Protein AF-A0A935PBQ0-F1 (afdb_monomer_lite)

Sequence (241 aa):
MIGEMGGFSGAHYLGNLVGLFRTPRELFRRMDRTSSWGPVVVYAIVWQVLSIVLTVLLSFVQPRLLPLGLTGKFVWLFVGPLVGLAGLLIISAVLFFLWHVMGSPHRYGVALRAVALLTPLEVLRAVLGVVPFLHVVVLVLTAYLLVVISVEIHGIKPRVAWTVWSTLLGLFLLIGVLASLAARARSTPWEKLGQPGGTIEGTPRLEGQGMMPPDLQKQMEAELKKHQENLKEMQKGRAGQ

Foldseek 3Di:
DAADLPDPDPVNLVVLVCCLPPPLLVNLLSHDQDDDCVSLLVLLLVLQLLLLVLLLVVCVVPVVSPVDPPVVSVVCSVVRSVVSSVVLLVVLVVLQVVLVVLPFPGDSSSSSSLSSSLSNLSNVLSVLVSPPPSNLVSLVSVLVSQLSNSCSVRVGDSVSSCVVSVVVSVVVVVVVVVVVVVVVVVPDCVVLVPDPPNDDPPDPDDPPVPDDDPVVVVVVVVVVVVVVVVVVVVVVVVVVD

Radius of gyration: 28.64 Å; chains: 1; bounding box: 69×50×79 Å

pLDDT: mean 85.37, std 16.18, range [36.41, 98.44]

Secondary structure (DSSP, 8-state):
--S-TT---HHHHHHHHHHHHH-HHHHHHT--SS--HHHHHHHHHHHHHHHHHHHHHHHHH-GGGS---HHHHHHHHHHHHHHHHHHHHHHHHHHHHHHHHTT----HHHHHHHHHHHTHHHHHHHHHTTSTTTHHHHHHHHHHHHHHHHHHTT---HHHHHHHHHHHHHHHHHHHHHHHHHHHHHTSTHHHHSSTT---TTS---TTTTPPPHHHHHHHHHHHHHHHHHHHHHHHHHS--

Structure (mmCIF, N/CA/C/O backbone):
data_AF-A0A935PBQ0-F1
#
_entry.id   AF-A0A935PBQ0-F1
#
loop_
_atom_site.group_PDB
_atom_site.id
_atom_site.type_symbol
_atom_site.label_atom_id
_atom_site.label_alt_id
_atom_site.label_comp_id
_atom_site.label_asym_id
_atom_site.label_entity_id
_atom_site.label_seq_id
_atom_site.pdbx_PDB_ins_code
_atom_site.Cartn_x
_atom_site.Cartn_y
_atom_site.Cartn_z
_atom_site.occupancy
_atom_site.B_iso_or_equiv
_atom_site.auth_seq_id
_atom_site.auth_comp_id
_atom_site.auth_asym_id
_atom_site.auth_atom_id
_atom_site.pdbx_PDB_model_num
ATOM 1 N N . MET A 1 1 ? -2.167 -15.440 21.740 1.00 42.94 1 MET A N 1
ATOM 2 C CA . MET A 1 1 ? -1.306 -14.244 21.856 1.00 42.94 1 MET A CA 1
ATOM 3 C C . MET A 1 1 ? -1.098 -13.621 20.473 1.00 42.94 1 MET A C 1
ATOM 5 O O . MET A 1 1 ? -0.031 -13.764 19.900 1.00 42.94 1 MET A O 1
ATOM 9 N N . ILE A 1 2 ? -2.128 -13.010 19.883 1.00 45.88 2 ILE A N 1
ATOM 10 C CA . ILE A 1 2 ? -2.057 -12.403 18.539 1.00 45.88 2 ILE A CA 1
ATOM 11 C C . ILE A 1 2 ? -2.695 -11.017 18.683 1.00 45.88 2 ILE A C 1
ATOM 13 O O . ILE A 1 2 ? -3.885 -10.944 18.991 1.00 45.88 2 ILE A O 1
ATOM 17 N N . GLY A 1 3 ? -1.893 -9.950 18.599 1.00 47.84 3 GLY A N 1
ATOM 18 C CA . GLY A 1 3 ? -2.346 -8.562 18.796 1.00 47.84 3 GLY A CA 1
ATOM 19 C C . GLY A 1 3 ? -1.261 -7.565 19.232 1.00 47.84 3 GLY A C 1
ATOM 20 O O . GLY A 1 3 ? -1.424 -6.363 19.027 1.00 47.84 3 GLY A O 1
ATOM 21 N N . GLU A 1 4 ? -0.128 -8.040 19.762 1.00 56.03 4 GLU A N 1
ATOM 22 C CA . GLU A 1 4 ? 0.969 -7.177 20.214 1.00 56.03 4 GLU A CA 1
ATOM 23 C C . GLU A 1 4 ? 2.111 -7.136 19.202 1.00 56.03 4 GLU A C 1
ATOM 25 O O . GLU A 1 4 ? 2.925 -8.049 19.129 1.00 56.03 4 GLU A O 1
ATOM 30 N N . MET A 1 5 ? 2.271 -6.029 18.473 1.00 57.72 5 MET A N 1
ATOM 31 C CA . MET A 1 5 ? 3.441 -5.854 17.595 1.00 57.72 5 MET A CA 1
ATOM 32 C C . MET A 1 5 ? 4.787 -5.828 18.349 1.00 57.72 5 MET A C 1
ATOM 34 O O . MET A 1 5 ? 5.820 -5.783 17.696 1.00 57.72 5 MET A O 1
ATOM 38 N N . GLY A 1 6 ? 4.797 -5.869 19.688 1.00 49.72 6 GLY A N 1
ATOM 39 C CA . GLY A 1 6 ? 5.997 -5.799 20.529 1.00 49.72 6 GLY A CA 1
ATOM 40 C C . GLY A 1 6 ? 6.901 -7.040 20.510 1.00 49.72 6 GLY A C 1
ATOM 41 O O . GLY A 1 6 ? 8.054 -6.944 20.923 1.00 49.72 6 GLY A O 1
ATOM 42 N N . GLY A 1 7 ? 6.426 -8.189 20.015 1.00 58.28 7 GLY A N 1
ATOM 43 C CA . GLY A 1 7 ? 7.223 -9.417 19.939 1.00 58.28 7 GLY A CA 1
ATOM 44 C C . GLY A 1 7 ? 7.985 -9.573 18.618 1.00 58.28 7 GLY A C 1
ATOM 45 O O . GLY A 1 7 ? 7.379 -9.844 17.580 1.00 58.28 7 GLY A O 1
ATOM 46 N N . PHE A 1 8 ? 9.321 -9.515 18.653 1.00 62.19 8 PHE A N 1
ATOM 47 C CA . PHE A 1 8 ? 10.213 -9.833 17.520 1.00 62.19 8 PHE A CA 1
ATOM 48 C C . PHE A 1 8 ? 10.378 -11.347 17.285 1.00 62.19 8 PHE A C 1
ATOM 50 O O . PHE A 1 8 ? 11.483 -11.845 17.098 1.00 62.19 8 PHE A O 1
ATOM 57 N N . SER A 1 9 ? 9.285 -12.112 17.315 1.00 77.81 9 SER A N 1
ATOM 58 C CA . SER A 1 9 ? 9.320 -13.555 17.047 1.00 77.81 9 SER A CA 1
ATOM 59 C C . SER A 1 9 ? 8.723 -13.862 15.679 1.00 77.81 9 SER A C 1
ATOM 61 O O . SER A 1 9 ? 7.619 -13.415 15.373 1.00 77.81 9 SER A O 1
ATOM 63 N N . GLY A 1 10 ? 9.398 -14.687 14.872 1.00 75.50 10 GLY A N 1
ATOM 64 C CA . GLY A 1 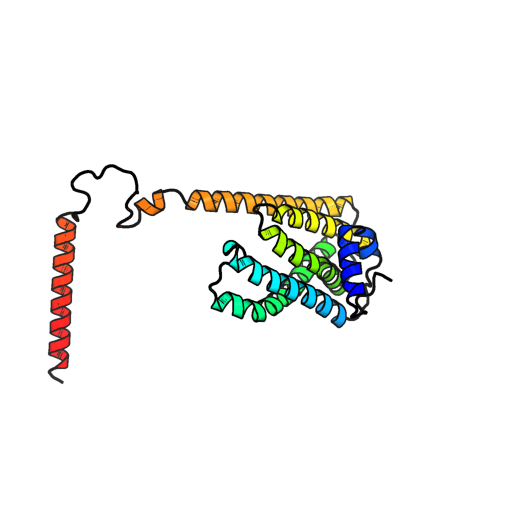10 ? 8.875 -15.135 13.575 1.00 75.50 10 GLY A CA 1
ATOM 65 C C . GLY A 1 10 ? 7.490 -15.792 13.678 1.00 75.50 10 GLY A C 1
ATOM 66 O O . GLY A 1 10 ? 6.645 -15.591 12.808 1.00 75.50 10 GLY A O 1
ATOM 67 N N . ALA A 1 11 ? 7.201 -16.477 14.791 1.00 81.06 11 ALA A N 1
ATOM 68 C CA . ALA A 1 11 ? 5.879 -17.043 15.064 1.00 81.06 11 ALA A CA 1
ATOM 69 C C . ALA A 1 11 ? 4.785 -15.965 15.178 1.00 81.06 11 ALA A C 1
ATOM 71 O O . ALA A 1 11 ? 3.658 -16.177 14.735 1.00 81.06 11 ALA A O 1
ATOM 72 N N . HIS A 1 12 ? 5.118 -14.790 15.719 1.00 82.12 12 HIS A N 1
ATOM 73 C CA . HIS A 1 12 ? 4.185 -13.670 15.823 1.00 82.12 12 HIS A CA 1
ATOM 74 C C . HIS A 1 12 ? 3.885 -13.055 14.446 1.00 82.12 12 HIS A C 1
ATOM 76 O O . HIS A 1 12 ? 2.733 -12.767 14.121 1.00 82.12 12 HIS A O 1
ATOM 82 N N . TYR A 1 13 ? 4.904 -12.932 13.592 1.00 84.94 13 TYR A N 1
ATOM 83 C CA . TYR A 1 13 ? 4.760 -12.395 12.237 1.00 84.94 13 TYR A CA 1
ATOM 84 C C . TYR A 1 13 ? 3.902 -13.317 11.366 1.00 84.94 13 TYR A C 1
ATOM 86 O O . TYR A 1 13 ? 2.965 -12.861 10.710 1.00 84.94 13 TYR A O 1
ATOM 94 N N . LEU A 1 14 ? 4.173 -14.623 11.416 1.00 86.50 14 LEU A N 1
ATOM 95 C CA . LEU A 1 14 ? 3.363 -15.627 10.727 1.00 86.50 14 LEU A CA 1
ATOM 96 C C . LEU A 1 14 ? 1.942 -15.706 11.296 1.00 86.50 14 LEU A C 1
ATOM 98 O O . LEU A 1 14 ? 0.989 -15.834 10.532 1.00 86.50 14 LEU A O 1
ATOM 102 N N . GLY A 1 15 ? 1.776 -15.579 12.615 1.00 87.38 15 GLY A N 1
ATOM 103 C CA . GLY A 1 15 ? 0.460 -15.523 13.252 1.00 87.38 15 GLY A CA 1
ATOM 104 C C . GLY A 1 15 ? -0.395 -14.366 12.730 1.00 87.38 15 GLY A C 1
ATOM 105 O O . GLY A 1 15 ? -1.559 -14.573 12.385 1.00 87.38 15 GLY A O 1
ATOM 106 N N . ASN A 1 16 ? 0.193 -13.175 12.590 1.00 87.12 16 ASN A N 1
ATOM 107 C CA . ASN A 1 16 ? -0.486 -12.015 12.008 1.00 87.12 16 ASN A CA 1
ATOM 108 C C . ASN A 1 16 ? -0.814 -12.219 10.526 1.00 87.12 16 ASN A C 1
ATOM 110 O O . ASN A 1 16 ? -1.927 -11.905 10.111 1.00 87.12 16 ASN A O 1
ATOM 114 N N . LEU A 1 17 ? 0.108 -12.793 9.744 1.00 89.12 17 LEU A N 1
ATOM 115 C CA . LEU A 1 17 ? -0.136 -13.149 8.344 1.00 89.12 17 LEU A CA 1
ATOM 116 C C . LEU A 1 17 ? -1.341 -14.091 8.216 1.00 89.12 17 LEU A C 1
ATOM 118 O O . LEU A 1 17 ? -2.270 -13.820 7.462 1.00 89.12 17 LEU A O 1
ATOM 122 N N . VAL A 1 18 ? -1.357 -15.188 8.977 1.00 89.88 18 VAL A N 1
ATOM 123 C CA . VAL A 1 18 ? -2.462 -16.159 8.956 1.00 89.88 18 VAL A CA 1
ATOM 124 C C . VAL A 1 18 ? -3.763 -15.507 9.419 1.00 89.88 18 VAL A C 1
ATOM 126 O O . VAL A 1 18 ? -4.806 -15.718 8.797 1.00 89.88 18 VAL A O 1
ATOM 129 N N . GLY A 1 19 ? -3.707 -14.688 10.471 1.00 87.25 19 GLY A N 1
ATOM 130 C CA . GLY A 1 19 ? -4.852 -13.929 10.968 1.00 87.25 19 GLY A CA 1
ATOM 131 C C . GLY A 1 19 ? -5.432 -12.984 9.917 1.00 87.25 19 GLY A C 1
ATOM 132 O O . GLY A 1 19 ? -6.652 -12.901 9.798 1.00 87.25 19 GLY A O 1
ATOM 133 N N . LEU A 1 20 ? -4.583 -12.344 9.109 1.00 91.50 20 LEU A N 1
ATOM 134 C CA . LEU A 1 20 ? -4.994 -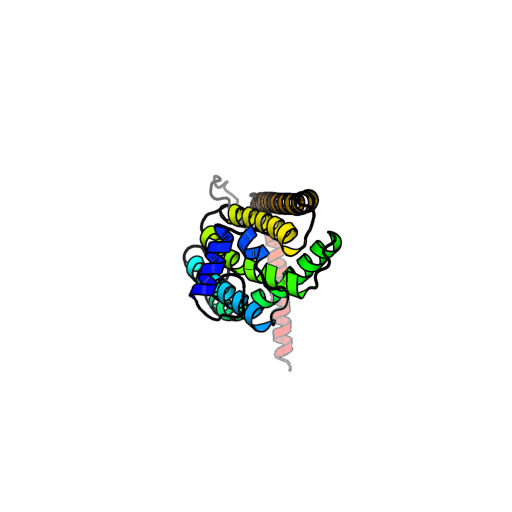11.413 8.056 1.00 91.50 20 LEU A CA 1
ATOM 135 C C . LEU A 1 20 ? -5.880 -12.094 7.005 1.00 91.50 20 LEU A C 1
ATOM 137 O O . LEU A 1 20 ? -6.847 -11.497 6.538 1.00 91.50 20 LEU A O 1
ATOM 141 N N . PHE A 1 21 ? -5.577 -13.348 6.659 1.00 91.94 21 PHE A N 1
ATOM 142 C CA . PHE A 1 21 ? -6.321 -14.092 5.639 1.00 91.94 21 PHE A CA 1
ATOM 143 C C . PHE A 1 21 ? -7.461 -14.942 6.203 1.00 91.94 21 PHE A C 1
ATOM 145 O O . PHE A 1 21 ? -8.490 -15.081 5.547 1.00 91.94 21 PHE A O 1
ATOM 152 N N . ARG A 1 22 ? -7.302 -15.529 7.395 1.00 93.12 22 ARG A N 1
ATOM 153 C CA . ARG A 1 22 ? -8.309 -16.442 7.967 1.00 93.12 22 ARG A CA 1
ATOM 154 C C . ARG A 1 22 ? -9.332 -15.737 8.847 1.00 93.12 22 ARG A C 1
ATOM 156 O O . ARG A 1 22 ? -10.507 -16.084 8.810 1.00 93.12 22 ARG A O 1
ATOM 163 N N . THR A 1 23 ? -8.896 -14.781 9.663 1.00 93.88 23 THR A N 1
ATOM 164 C CA . THR A 1 23 ? -9.730 -14.147 10.697 1.00 93.88 23 THR A CA 1
ATOM 165 C C . THR A 1 23 ? -9.432 -12.645 10.820 1.00 93.88 23 THR A C 1
ATOM 167 O O . THR A 1 23 ? -9.052 -12.180 11.901 1.00 93.88 23 THR A O 1
ATOM 170 N N . PRO A 1 24 ? -9.600 -11.858 9.739 1.00 93.81 24 PRO A N 1
ATOM 171 C CA . PRO A 1 24 ? -9.156 -10.463 9.695 1.00 93.81 24 PRO A CA 1
ATOM 172 C C . PRO A 1 24 ? -9.834 -9.591 10.751 1.00 93.81 24 PRO A C 1
ATOM 174 O O . PRO A 1 24 ? -9.178 -8.784 11.402 1.00 93.81 24 PRO A O 1
ATOM 177 N N . ARG A 1 25 ? -11.136 -9.792 10.986 1.00 94.19 25 ARG A N 1
ATOM 178 C CA . ARG A 1 25 ? -11.882 -9.073 12.032 1.00 94.19 25 ARG A CA 1
ATOM 179 C C . ARG A 1 25 ? -11.247 -9.232 13.405 1.00 94.19 25 ARG A C 1
ATOM 181 O O . ARG A 1 25 ? -11.050 -8.254 14.116 1.00 94.19 25 ARG A O 1
ATOM 188 N N . GLU A 1 26 ? -10.892 -10.466 13.748 1.00 92.31 26 GLU A N 1
ATOM 189 C CA . GLU A 1 26 ? -10.322 -10.770 15.053 1.00 92.31 26 GLU A CA 1
ATOM 190 C C . GLU A 1 26 ? -8.924 -10.184 15.215 1.00 92.31 26 GLU A C 1
ATOM 192 O O . GLU A 1 26 ? -8.610 -9.634 16.270 1.00 92.31 26 GLU A O 1
ATOM 197 N N . LEU A 1 27 ? -8.112 -10.254 14.156 1.00 92.25 27 LEU A N 1
ATOM 198 C CA . LEU A 1 27 ? -6.788 -9.644 14.124 1.00 92.25 27 LEU A CA 1
ATOM 199 C C . LEU A 1 27 ? -6.877 -8.136 14.399 1.00 92.25 27 LEU A C 1
ATOM 201 O O . LEU A 1 27 ? -6.210 -7.632 15.301 1.00 92.25 27 LEU A O 1
ATOM 205 N N . PHE A 1 28 ? -7.722 -7.423 13.651 1.00 93.06 28 PHE A N 1
ATOM 206 C CA . PHE A 1 28 ? -7.828 -5.969 13.763 1.00 93.06 28 PHE A CA 1
ATOM 207 C C . PHE A 1 28 ? -8.490 -5.517 15.067 1.00 93.06 28 PHE A C 1
ATOM 209 O O . PHE A 1 28 ? -8.066 -4.519 15.647 1.00 93.06 28 PHE A O 1
ATOM 216 N N . ARG A 1 29 ? -9.463 -6.272 15.589 1.00 91.31 29 ARG A N 1
ATOM 217 C CA . ARG A 1 29 ? -10.100 -5.981 16.883 1.00 91.31 29 ARG A CA 1
ATOM 218 C C . ARG A 1 29 ? -9.112 -6.046 18.056 1.00 91.31 29 ARG A C 1
ATOM 220 O O . ARG A 1 29 ? -9.256 -5.289 19.014 1.00 91.31 29 ARG A O 1
ATOM 227 N N . ARG A 1 30 ? -8.115 -6.937 17.976 1.00 88.94 30 ARG A N 1
ATOM 228 C CA . ARG A 1 30 ? -7.067 -7.136 18.997 1.00 88.94 30 ARG A CA 1
ATOM 229 C C . ARG A 1 30 ? -5.850 -6.227 18.836 1.00 88.94 30 ARG A C 1
ATOM 231 O O . ARG A 1 30 ? -4.948 -6.298 19.664 1.00 88.94 30 ARG A O 1
ATOM 238 N N . MET A 1 31 ? -5.795 -5.417 17.781 1.00 88.62 31 MET A N 1
ATOM 239 C CA . MET A 1 31 ? -4.645 -4.562 17.511 1.00 88.62 31 MET A CA 1
ATOM 240 C C . MET A 1 31 ? -4.445 -3.557 18.651 1.0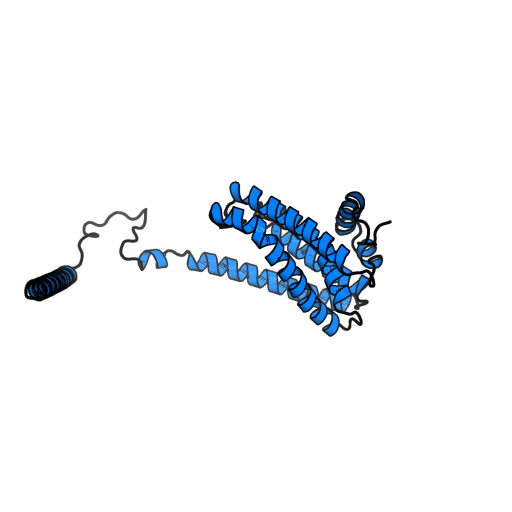0 88.62 31 MET A C 1
ATOM 242 O O . MET A 1 31 ? -5.341 -2.761 18.948 1.00 88.62 31 MET A O 1
ATOM 246 N N . ASP A 1 32 ? -3.255 -3.557 19.254 1.00 85.19 32 ASP A N 1
ATOM 247 C CA . ASP A 1 32 ? -2.889 -2.525 20.221 1.00 85.19 32 ASP A CA 1
ATOM 248 C C . ASP A 1 32 ? -2.893 -1.139 19.551 1.00 85.19 32 ASP A C 1
ATOM 250 O O . ASP A 1 32 ? -2.279 -0.910 18.505 1.00 85.19 32 ASP A O 1
ATOM 254 N N . ARG A 1 33 ? -3.610 -0.202 20.171 1.00 85.62 33 ARG A N 1
ATOM 255 C CA . ARG A 1 33 ? -3.792 1.175 19.694 1.00 85.62 33 ARG A CA 1
ATOM 256 C C . ARG A 1 33 ? -2.766 2.144 20.294 1.00 85.62 33 ARG A C 1
ATOM 258 O O . ARG A 1 33 ? -2.709 3.294 19.862 1.00 85.62 33 ARG A O 1
ATOM 265 N N . THR A 1 34 ? -1.985 1.697 21.279 1.00 84.25 34 THR A N 1
ATOM 266 C CA . THR A 1 34 ? -1.158 2.544 22.157 1.00 84.25 34 THR A CA 1
ATOM 267 C C . THR A 1 34 ? 0.329 2.191 22.192 1.00 84.25 34 THR A C 1
ATOM 269 O O . THR A 1 34 ? 1.098 2.968 22.753 1.00 84.25 34 THR A O 1
ATOM 272 N N . SER A 1 35 ? 0.747 1.083 21.566 1.00 75.56 35 SER A N 1
ATOM 273 C CA . SER A 1 35 ? 2.149 0.631 21.520 1.00 75.56 35 SER A CA 1
ATOM 274 C C . SER A 1 35 ? 3.143 1.712 21.084 1.00 75.56 35 SER A C 1
ATOM 276 O O . SER A 1 35 ? 2.779 2.723 20.490 1.00 75.56 35 SER A O 1
ATOM 278 N N . SER A 1 36 ? 4.441 1.497 21.295 1.00 82.94 36 SER A N 1
ATOM 279 C CA . SER A 1 36 ? 5.474 2.352 20.697 1.00 82.94 36 SER A CA 1
ATOM 280 C C . SER A 1 36 ? 5.534 2.186 19.168 1.00 82.94 36 SER A C 1
ATOM 282 O O . SER A 1 36 ? 5.020 1.226 18.595 1.00 82.94 36 SER A O 1
ATOM 284 N N . TRP A 1 37 ? 6.142 3.150 18.473 1.00 83.31 37 TRP A N 1
ATOM 285 C CA . TRP A 1 37 ? 6.211 3.159 17.004 1.00 83.31 37 TRP A CA 1
ATOM 286 C C . TRP A 1 37 ? 7.247 2.175 16.449 1.00 83.31 37 TRP A C 1
ATOM 288 O O . TRP A 1 37 ? 7.071 1.658 15.350 1.00 83.31 37 TRP A O 1
ATOM 298 N N . GLY A 1 38 ? 8.308 1.894 17.213 1.00 86.06 38 GLY A N 1
ATOM 299 C CA . GLY A 1 38 ? 9.434 1.066 16.776 1.00 86.06 38 GLY A CA 1
ATOM 300 C C . GLY A 1 38 ? 9.012 -0.311 16.251 1.00 86.06 38 GLY A C 1
ATOM 301 O O . GLY A 1 38 ? 9.294 -0.613 15.092 1.00 86.06 38 GLY A O 1
ATOM 302 N N . PRO A 1 39 ? 8.276 -1.124 17.030 1.00 87.75 39 PRO A N 1
ATOM 303 C CA . PRO A 1 39 ? 7.895 -2.465 16.591 1.00 87.75 39 PRO A CA 1
ATOM 304 C C . PRO A 1 39 ? 6.990 -2.470 15.347 1.00 87.75 39 PRO A C 1
ATOM 306 O O . PRO A 1 39 ? 7.102 -3.350 14.499 1.00 87.75 39 PRO A O 1
ATOM 309 N N . VAL A 1 40 ? 6.145 -1.445 15.191 1.00 89.94 40 VAL A N 1
ATOM 310 C CA . VAL A 1 40 ? 5.263 -1.261 14.025 1.00 89.94 40 VAL A CA 1
ATOM 311 C C . VAL A 1 40 ? 6.077 -1.025 12.753 1.00 89.94 40 VAL A C 1
ATOM 313 O O . VAL A 1 40 ? 5.820 -1.638 11.716 1.00 89.94 40 VAL A O 1
ATOM 316 N N . VAL A 1 41 ? 7.076 -0.144 12.840 1.00 91.44 41 VAL A N 1
ATOM 317 C CA . VAL A 1 41 ? 7.955 0.189 11.715 1.00 91.44 41 VAL A CA 1
ATOM 318 C C . VAL A 1 41 ? 8.809 -1.012 11.330 1.00 91.44 41 VAL A C 1
ATOM 320 O O . VAL A 1 41 ? 8.904 -1.326 10.145 1.00 91.44 41 VAL A O 1
ATOM 323 N N . VAL A 1 42 ? 9.375 -1.734 12.303 1.00 91.69 42 VAL A N 1
ATOM 324 C CA . VAL A 1 42 ? 10.167 -2.931 11.990 1.00 91.69 42 VAL A CA 1
ATOM 325 C C . VAL A 1 42 ? 9.301 -4.013 11.349 1.00 91.69 42 VAL A C 1
ATOM 327 O O . VAL A 1 42 ? 9.717 -4.585 10.344 1.00 91.69 42 VAL A O 1
ATOM 330 N N . TYR A 1 43 ? 8.083 -4.245 11.856 1.00 91.56 43 TYR A N 1
ATOM 331 C CA . TYR A 1 43 ? 7.149 -5.190 11.240 1.00 91.56 43 TYR A CA 1
ATOM 332 C C . TYR A 1 43 ? 6.922 -4.867 9.758 1.00 91.56 43 TYR A C 1
ATOM 334 O O . TYR A 1 43 ? 7.069 -5.739 8.902 1.00 91.56 43 TYR A O 1
ATOM 342 N N . ALA A 1 44 ? 6.630 -3.602 9.447 1.00 93.31 44 ALA A N 1
ATOM 343 C CA . ALA A 1 44 ? 6.431 -3.150 8.076 1.00 93.31 44 ALA A CA 1
ATOM 344 C C . ALA A 1 44 ? 7.687 -3.322 7.204 1.00 93.31 44 ALA A C 1
ATOM 346 O O . ALA A 1 44 ? 7.583 -3.815 6.081 1.00 93.31 44 ALA A O 1
ATOM 347 N N . ILE A 1 45 ? 8.866 -2.956 7.716 1.00 94.25 45 ILE A N 1
ATOM 348 C CA . ILE A 1 45 ? 10.137 -3.073 6.986 1.00 94.25 45 ILE A CA 1
ATOM 349 C C . ILE A 1 45 ? 10.449 -4.533 6.654 1.00 94.25 45 ILE A C 1
ATOM 351 O O . ILE A 1 45 ? 10.853 -4.814 5.530 1.00 94.25 45 ILE A O 1
ATOM 355 N N . VAL A 1 46 ? 10.225 -5.472 7.577 1.00 94.44 46 VAL A N 1
ATOM 356 C CA . VAL A 1 46 ? 10.470 -6.905 7.332 1.00 94.44 46 VAL A CA 1
ATOM 357 C C . VAL A 1 46 ? 9.664 -7.405 6.131 1.00 94.44 46 VAL A C 1
ATOM 359 O O . VAL A 1 46 ? 10.227 -8.014 5.219 1.00 94.44 46 VAL A O 1
ATOM 362 N N . TRP A 1 47 ? 8.361 -7.112 6.085 1.00 95.31 47 TRP A N 1
ATOM 363 C CA . TRP A 1 47 ? 7.506 -7.526 4.967 1.00 95.31 47 TRP A CA 1
ATOM 364 C C . TRP A 1 47 ? 7.836 -6.797 3.665 1.00 95.31 47 TRP A C 1
ATOM 366 O O . TRP A 1 47 ? 7.780 -7.406 2.596 1.00 95.31 47 TRP A O 1
ATOM 376 N N . GLN A 1 48 ? 8.223 -5.523 3.740 1.00 95.38 48 GLN A N 1
ATOM 377 C CA . GLN A 1 48 ? 8.661 -4.767 2.568 1.00 95.38 48 GLN A CA 1
ATOM 378 C C . GLN A 1 48 ? 9.961 -5.317 1.986 1.00 95.38 48 GLN A C 1
ATOM 380 O O . GLN A 1 48 ? 10.017 -5.567 0.787 1.00 95.38 48 GLN A O 1
ATOM 385 N N . VAL A 1 49 ? 10.983 -5.557 2.812 1.00 96.50 49 VAL A N 1
ATOM 386 C CA . VAL A 1 49 ? 12.251 -6.159 2.371 1.00 96.50 49 VAL A CA 1
ATOM 387 C C . VAL A 1 49 ? 11.982 -7.516 1.725 1.00 96.50 49 VAL A C 1
ATOM 389 O O . VAL A 1 49 ? 12.470 -7.770 0.626 1.00 96.50 49 VAL A O 1
ATOM 392 N N . LEU A 1 50 ? 11.144 -8.352 2.346 1.00 96.75 50 LEU A N 1
ATOM 393 C CA . LEU A 1 50 ? 10.758 -9.644 1.779 1.00 96.75 50 LEU A CA 1
ATOM 394 C C . LEU A 1 50 ? 10.063 -9.495 0.414 1.00 96.75 50 LEU A C 1
ATOM 396 O O . LEU A 1 50 ? 10.420 -10.192 -0.536 1.00 96.75 50 LEU A O 1
ATOM 400 N N . SER A 1 51 ? 9.106 -8.571 0.293 1.00 96.50 51 SER A N 1
ATOM 401 C CA . SER A 1 51 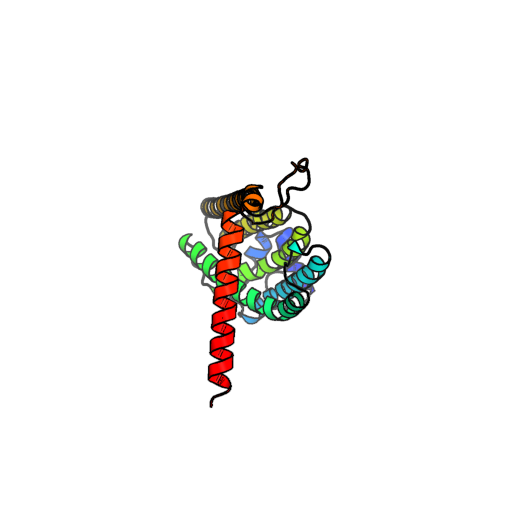? 8.410 -8.287 -0.969 1.00 96.50 51 SER A CA 1
ATOM 402 C C . SER A 1 51 ? 9.359 -7.758 -2.051 1.00 96.50 51 SER A C 1
ATOM 404 O O . SER A 1 51 ? 9.272 -8.182 -3.204 1.00 96.50 51 SER A O 1
ATOM 406 N N . ILE A 1 52 ? 10.303 -6.883 -1.697 1.00 96.75 52 ILE A N 1
ATOM 407 C CA . ILE A 1 52 ? 11.277 -6.297 -2.628 1.00 96.75 52 ILE A CA 1
ATOM 408 C C . ILE A 1 52 ? 12.244 -7.358 -3.137 1.00 96.75 52 ILE A C 1
ATOM 410 O O . ILE A 1 52 ? 12.430 -7.467 -4.348 1.00 96.75 52 ILE A O 1
ATOM 414 N N . VAL A 1 53 ? 12.813 -8.167 -2.240 1.00 97.25 53 VAL A N 1
ATOM 415 C CA . VAL A 1 53 ? 13.684 -9.289 -2.617 1.00 97.25 53 VAL A CA 1
ATOM 416 C C . VAL A 1 53 ? 12.937 -10.222 -3.564 1.00 97.25 53 VAL A C 1
ATOM 418 O O . VAL A 1 53 ? 13.440 -10.540 -4.641 1.00 97.25 53 VAL A O 1
ATOM 421 N N . LEU A 1 54 ? 11.702 -10.593 -3.220 1.00 96.94 54 LEU A N 1
ATOM 422 C CA . LEU A 1 54 ? 10.885 -11.467 -4.053 1.00 96.94 54 LEU A CA 1
ATOM 423 C C . LEU A 1 54 ? 10.573 -10.847 -5.422 1.00 96.94 54 LEU A C 1
ATOM 425 O O . LEU A 1 54 ? 10.716 -11.511 -6.443 1.00 96.94 54 LEU A O 1
ATOM 429 N N . THR A 1 55 ? 10.209 -9.566 -5.462 1.00 95.88 55 THR A N 1
ATOM 430 C CA . THR A 1 55 ? 9.936 -8.832 -6.708 1.00 95.88 55 THR A CA 1
ATOM 431 C C . THR A 1 55 ? 11.175 -8.773 -7.598 1.00 95.88 55 THR A C 1
ATOM 433 O O . THR A 1 55 ? 11.080 -9.021 -8.800 1.00 95.88 55 THR A O 1
ATOM 436 N N . VAL A 1 56 ? 12.351 -8.494 -7.025 1.00 96.31 56 VAL A N 1
ATOM 437 C CA . VAL A 1 56 ? 13.622 -8.474 -7.762 1.00 96.31 56 VAL A CA 1
ATOM 438 C C . VAL A 1 56 ? 13.922 -9.854 -8.343 1.00 96.31 56 VAL A C 1
ATOM 440 O O . VAL A 1 56 ? 14.207 -9.942 -9.537 1.00 96.31 56 VAL A O 1
ATOM 443 N N . LEU A 1 57 ? 13.784 -10.925 -7.557 1.00 95.94 57 LEU A N 1
ATOM 444 C CA . LEU A 1 57 ? 13.995 -12.297 -8.030 1.00 95.94 57 LEU A CA 1
ATOM 445 C C . LEU A 1 57 ? 13.023 -12.673 -9.160 1.00 95.94 57 LEU A C 1
ATOM 447 O O . LEU A 1 57 ? 13.447 -13.130 -10.222 1.00 95.94 57 LEU A O 1
ATOM 451 N N . LEU A 1 58 ? 11.728 -12.412 -8.983 1.00 95.12 58 LEU A N 1
ATOM 452 C CA . LEU A 1 58 ? 10.709 -12.714 -9.993 1.00 95.12 58 LEU A CA 1
ATOM 453 C C . LEU A 1 58 ? 10.876 -11.865 -11.260 1.00 95.12 58 LEU A C 1
ATOM 455 O O . LEU A 1 58 ? 10.546 -12.318 -12.356 1.00 95.12 58 LEU A O 1
ATOM 459 N N . SER A 1 59 ? 11.455 -10.666 -11.151 1.00 94.62 59 SER A N 1
ATOM 460 C CA . SER A 1 59 ? 11.711 -9.799 -12.306 1.00 94.62 59 SER A CA 1
ATOM 461 C C . SER A 1 59 ? 12.732 -10.363 -13.302 1.00 94.62 59 SER A C 1
ATOM 463 O O . SER A 1 59 ? 12.837 -9.845 -14.415 1.00 94.62 59 SER A O 1
ATOM 465 N N . PHE A 1 60 ? 13.529 -11.368 -12.924 1.00 93.06 60 PHE A N 1
ATOM 466 C CA . PHE A 1 60 ? 14.421 -12.058 -13.864 1.00 93.06 60 PHE A CA 1
ATOM 467 C C . PHE A 1 60 ? 13.648 -12.973 -14.817 1.00 93.06 60 PHE A C 1
ATOM 469 O O . PHE A 1 60 ? 14.026 -13.092 -15.977 1.00 93.06 60 PHE A O 1
ATOM 476 N N . VAL A 1 61 ? 12.538 -13.552 -14.353 1.00 92.50 61 VAL A N 1
ATOM 477 C CA . VAL A 1 61 ? 11.626 -14.359 -15.178 1.00 92.50 61 VAL A CA 1
ATOM 478 C C . VAL A 1 61 ? 10.615 -13.462 -15.892 1.00 92.50 61 VAL A C 1
ATOM 480 O O . VAL A 1 61 ? 10.290 -13.679 -17.057 1.00 92.50 61 VAL A O 1
ATOM 483 N N . GLN A 1 62 ? 10.149 -12.411 -15.215 1.00 90.31 62 GLN A N 1
ATOM 484 C CA . GLN A 1 62 ? 9.139 -11.495 -15.729 1.00 90.31 62 GLN A CA 1
ATOM 485 C C . GLN A 1 62 ? 9.590 -10.033 -15.609 1.00 90.31 62 GLN A C 1
ATOM 487 O O . GLN A 1 62 ? 9.208 -9.338 -14.662 1.00 90.31 62 GLN A O 1
ATOM 492 N N . PRO A 1 63 ? 10.344 -9.514 -16.597 1.00 88.69 63 PRO A N 1
ATOM 493 C CA . PRO A 1 63 ? 10.911 -8.162 -16.551 1.00 88.69 63 PRO A CA 1
ATOM 494 C C . PRO A 1 63 ? 9.886 -7.037 -16.353 1.00 88.69 63 PRO A C 1
ATOM 496 O O . PRO A 1 63 ? 10.230 -5.971 -15.859 1.00 88.69 63 PRO A O 1
ATOM 499 N N . ARG A 1 64 ? 8.610 -7.275 -16.686 1.00 87.25 64 ARG A N 1
ATOM 500 C CA . ARG A 1 64 ? 7.516 -6.308 -16.496 1.00 87.25 64 ARG A CA 1
ATOM 501 C C . ARG A 1 64 ? 7.220 -5.988 -15.024 1.00 87.25 64 ARG A C 1
ATOM 503 O O . ARG A 1 64 ? 6.638 -4.943 -14.765 1.00 87.25 64 ARG A O 1
ATOM 510 N N . LEU A 1 65 ? 7.591 -6.863 -14.083 1.00 86.88 65 LEU A N 1
ATOM 511 C CA . LEU A 1 65 ? 7.385 -6.640 -12.642 1.00 86.88 65 LEU A CA 1
ATOM 512 C C . LEU A 1 65 ? 8.244 -5.499 -12.100 1.00 86.88 65 LEU A C 1
ATOM 514 O O . LEU A 1 65 ? 7.802 -4.728 -11.255 1.00 86.88 65 LEU A O 1
ATOM 518 N N . LEU A 1 66 ? 9.474 -5.410 -12.598 1.00 90.00 66 LEU A N 1
ATOM 519 C CA . LEU A 1 66 ? 10.419 -4.362 -12.258 1.00 90.00 66 LEU A CA 1
ATOM 520 C C . LEU A 1 66 ? 11.200 -4.030 -13.535 1.00 90.00 66 LEU A C 1
ATOM 522 O O . LEU A 1 66 ? 12.238 -4.656 -13.780 1.00 90.00 66 LEU A O 1
ATOM 526 N N . PRO A 1 67 ? 10.695 -3.096 -14.367 1.00 89.62 67 PRO A N 1
ATOM 527 C CA . PRO A 1 67 ? 11.252 -2.764 -15.679 1.00 89.62 67 PRO A CA 1
ATOM 528 C C . PRO A 1 67 ? 12.513 -1.895 -15.549 1.00 89.62 67 PRO A C 1
ATOM 530 O O . PRO A 1 67 ? 12.636 -0.833 -16.152 1.00 89.62 67 PRO A O 1
ATOM 533 N N . LEU A 1 68 ? 13.448 -2.343 -14.715 1.00 93.00 68 LEU A N 1
ATOM 534 C CA . LEU A 1 68 ? 14.755 -1.747 -14.493 1.00 93.00 68 LEU A CA 1
ATOM 535 C C . LEU A 1 68 ? 15.827 -2.652 -15.109 1.00 93.00 68 LEU A C 1
ATOM 537 O O . LEU A 1 68 ? 15.710 -3.881 -15.089 1.00 93.00 68 LEU A O 1
ATOM 541 N N . GLY A 1 69 ? 16.904 -2.048 -15.615 1.00 94.12 69 GLY A N 1
ATOM 542 C CA . GLY A 1 69 ? 18.112 -2.787 -15.992 1.00 94.12 69 GLY A CA 1
ATOM 543 C C . GLY A 1 69 ? 18.757 -3.483 -14.786 1.00 94.12 69 GLY A C 1
ATOM 544 O O . GLY A 1 69 ? 18.417 -3.190 -13.639 1.00 94.12 69 GLY A O 1
ATOM 545 N N . LEU A 1 70 ? 19.719 -4.381 -15.030 1.00 94.31 70 LEU A N 1
ATOM 546 C CA . LEU A 1 70 ? 20.361 -5.189 -13.981 1.00 94.31 70 LEU A CA 1
ATOM 547 C C . LEU A 1 70 ? 20.892 -4.334 -12.815 1.00 94.31 70 LEU A C 1
ATOM 549 O O . LEU A 1 70 ? 20.551 -4.590 -11.663 1.00 94.31 70 LEU A O 1
ATOM 553 N N . THR A 1 71 ? 21.639 -3.268 -13.117 1.00 95.56 71 THR A N 1
ATOM 554 C CA . THR A 1 71 ? 22.136 -2.307 -12.117 1.00 95.56 71 THR A CA 1
ATOM 555 C C . THR A 1 71 ? 20.999 -1.670 -11.319 1.00 95.56 71 THR A C 1
ATOM 557 O O . THR A 1 71 ? 21.076 -1.572 -10.098 1.00 95.56 71 THR A O 1
ATOM 560 N N . GLY A 1 72 ? 19.905 -1.293 -11.987 1.00 96.38 72 GLY A N 1
ATOM 561 C CA . GLY A 1 72 ? 18.736 -0.698 -11.340 1.00 96.38 72 GLY A CA 1
ATOM 562 C C . GLY A 1 72 ? 18.041 -1.656 -10.371 1.00 96.38 72 GLY A C 1
ATOM 563 O O . GLY A 1 72 ? 17.617 -1.231 -9.301 1.00 96.38 72 GLY A O 1
ATOM 564 N N . LYS A 1 73 ? 17.987 -2.956 -10.690 1.00 95.12 73 LYS A N 1
ATOM 565 C CA . LYS A 1 73 ? 17.442 -3.983 -9.786 1.00 95.12 73 LYS A CA 1
ATOM 566 C C . LYS A 1 73 ? 18.271 -4.123 -8.506 1.00 95.12 73 LYS A C 1
ATOM 568 O O . LYS A 1 73 ? 17.695 -4.216 -7.427 1.00 95.12 73 LYS A O 1
ATOM 573 N N . PHE A 1 74 ? 19.603 -4.087 -8.609 1.00 95.31 74 PHE A N 1
ATOM 574 C CA . PHE A 1 74 ? 20.480 -4.105 -7.433 1.00 95.31 74 PHE A CA 1
ATOM 575 C C . PHE A 1 74 ? 20.333 -2.840 -6.587 1.00 95.31 74 PHE A C 1
ATOM 577 O O . PHE A 1 74 ? 20.192 -2.939 -5.373 1.00 95.31 74 PHE A O 1
ATOM 584 N N . VAL A 1 75 ? 20.289 -1.661 -7.214 1.00 96.69 75 VAL A N 1
ATOM 585 C CA . VAL A 1 75 ? 20.026 -0.395 -6.506 1.00 96.69 75 VAL A CA 1
ATOM 586 C C . VAL A 1 75 ? 18.672 -0.440 -5.789 1.00 96.69 75 VAL A C 1
ATOM 588 O O . VAL A 1 75 ? 18.561 -0.005 -4.642 1.00 96.69 75 VAL A O 1
ATOM 591 N N . TRP A 1 76 ? 17.651 -1.027 -6.420 1.00 96.12 76 TRP A N 1
ATOM 592 C CA . TRP A 1 76 ? 16.314 -1.163 -5.843 1.00 96.12 76 TRP A CA 1
ATOM 593 C C . TRP A 1 76 ? 16.273 -2.010 -4.562 1.00 96.12 76 TRP A C 1
ATOM 595 O O . TRP A 1 76 ? 15.424 -1.758 -3.712 1.00 96.12 76 TRP A O 1
ATOM 605 N N . LEU A 1 77 ? 17.207 -2.945 -4.349 1.00 95.94 77 LEU A N 1
ATOM 606 C CA . LEU A 1 77 ? 17.295 -3.692 -3.083 1.00 95.94 77 LEU A CA 1
ATOM 607 C C . LEU A 1 77 ? 17.601 -2.784 -1.881 1.00 95.94 77 LEU A C 1
ATOM 609 O O . LEU A 1 77 ? 17.156 -3.071 -0.773 1.00 95.94 77 LEU A O 1
ATOM 613 N N . PHE A 1 78 ? 18.321 -1.682 -2.101 1.00 94.38 78 PHE A N 1
ATOM 614 C CA . PHE A 1 78 ? 18.697 -0.731 -1.051 1.00 94.38 78 PHE A CA 1
ATOM 615 C C . PHE A 1 78 ? 17.751 0.470 -0.989 1.00 94.38 78 PHE A C 1
ATOM 617 O O . PHE A 1 78 ? 17.387 0.925 0.093 1.00 94.38 78 PHE A O 1
ATOM 624 N N . VAL A 1 79 ? 17.322 0.974 -2.149 1.00 96.12 79 VAL A N 1
ATOM 625 C CA . VAL A 1 79 ? 16.424 2.136 -2.241 1.00 96.12 79 VAL A CA 1
ATOM 626 C C . VAL A 1 79 ? 14.970 1.747 -1.971 1.00 96.12 79 VAL A C 1
ATOM 628 O O . VAL A 1 79 ? 14.234 2.507 -1.343 1.00 96.12 79 VAL A O 1
ATOM 631 N N . GLY A 1 80 ? 14.551 0.557 -2.400 1.00 95.12 80 GLY A N 1
ATOM 632 C CA . GLY A 1 80 ? 13.180 0.070 -2.271 1.00 95.12 80 GLY A CA 1
ATOM 633 C C . GLY A 1 80 ? 12.646 0.116 -0.836 1.00 95.12 80 GLY A C 1
ATOM 634 O O . GLY A 1 80 ? 11.551 0.642 -0.647 1.00 95.12 80 GLY A O 1
ATOM 635 N N . PRO A 1 81 ? 13.387 -0.351 0.192 1.00 94.56 81 PRO A N 1
ATOM 636 C CA . PRO A 1 81 ? 12.923 -0.277 1.578 1.00 94.56 81 PRO A CA 1
ATOM 637 C C . PRO A 1 81 ? 12.718 1.160 2.075 1.00 94.56 81 PRO A C 1
ATOM 639 O O . PRO A 1 81 ? 11.780 1.424 2.823 1.00 94.56 81 PRO A O 1
ATOM 642 N N . LEU A 1 82 ? 13.548 2.112 1.631 1.00 95.31 82 LEU A N 1
ATOM 643 C CA . LEU A 1 82 ? 13.389 3.531 1.973 1.00 95.31 82 LEU A CA 1
ATOM 644 C C . LEU A 1 82 ? 12.132 4.118 1.323 1.00 95.31 82 LEU A C 1
ATOM 646 O O . LEU A 1 82 ? 11.352 4.807 1.983 1.00 95.31 82 LEU A O 1
ATOM 650 N N . VAL A 1 83 ? 11.908 3.802 0.045 1.00 96.12 83 VAL A N 1
ATOM 651 C CA . VAL A 1 83 ? 10.698 4.204 -0.687 1.00 96.12 83 VAL A CA 1
ATOM 652 C C . VAL A 1 83 ? 9.455 3.584 -0.057 1.00 96.12 83 VAL A C 1
ATOM 654 O O . VAL A 1 83 ? 8.455 4.274 0.123 1.00 96.12 83 VAL A O 1
ATOM 657 N N . GLY A 1 84 ? 9.507 2.309 0.318 1.00 95.12 84 GLY A N 1
ATOM 658 C CA . GLY A 1 84 ? 8.396 1.623 0.966 1.00 95.12 84 GLY A CA 1
ATOM 659 C C . GLY A 1 84 ? 8.099 2.169 2.366 1.00 95.12 84 GLY A C 1
ATOM 660 O O . GLY A 1 84 ? 6.930 2.300 2.731 1.00 95.12 84 GLY A O 1
ATOM 661 N N . LEU A 1 85 ? 9.117 2.573 3.132 1.00 95.69 85 LEU A N 1
ATOM 662 C CA . LEU A 1 85 ? 8.927 3.245 4.418 1.00 95.69 85 LEU A CA 1
ATOM 663 C C . LEU A 1 85 ? 8.283 4.626 4.238 1.00 95.69 85 LEU A C 1
ATOM 665 O O . LEU A 1 85 ? 7.327 4.953 4.941 1.00 95.69 85 LEU A O 1
ATOM 669 N N . ALA A 1 86 ? 8.751 5.419 3.272 1.00 96.94 86 ALA A N 1
ATOM 670 C CA . ALA A 1 86 ? 8.115 6.691 2.931 1.00 96.94 86 ALA A CA 1
ATOM 671 C C . ALA A 1 86 ? 6.660 6.479 2.472 1.00 96.94 86 ALA A C 1
ATOM 673 O O . ALA A 1 86 ? 5.748 7.158 2.945 1.00 96.94 86 ALA A O 1
ATOM 674 N N . GLY A 1 87 ? 6.429 5.479 1.619 1.00 96.69 87 GLY A N 1
ATOM 675 C CA . GLY A 1 87 ? 5.107 5.071 1.156 1.00 96.69 87 GLY A CA 1
ATOM 676 C C . GLY A 1 87 ? 4.186 4.671 2.306 1.00 96.69 87 GLY A C 1
ATOM 677 O O . GLY A 1 87 ? 3.051 5.136 2.357 1.00 96.69 87 GLY A O 1
ATOM 678 N N . LEU A 1 88 ? 4.676 3.894 3.276 1.00 96.38 88 LEU A N 1
ATOM 679 C CA . LEU A 1 88 ? 3.938 3.533 4.487 1.00 96.38 88 LEU A CA 1
ATOM 680 C C . LEU A 1 88 ? 3.452 4.784 5.231 1.00 96.38 88 LEU A C 1
ATOM 682 O O . LEU A 1 88 ? 2.274 4.859 5.586 1.00 96.38 88 LEU A O 1
ATOM 686 N N . LEU A 1 89 ? 4.329 5.767 5.447 1.00 96.81 89 LEU A N 1
ATOM 687 C CA . LEU A 1 89 ? 3.980 7.002 6.155 1.00 96.81 89 LEU A CA 1
ATOM 688 C C . LEU A 1 89 ? 2.937 7.825 5.388 1.00 96.81 89 LEU A C 1
ATOM 690 O O . LEU A 1 89 ? 1.952 8.264 5.990 1.00 96.81 89 LEU A O 1
ATOM 694 N N . ILE A 1 90 ? 3.127 7.981 4.074 1.00 98.06 90 ILE A N 1
ATOM 695 C CA . ILE A 1 90 ? 2.236 8.742 3.185 1.00 98.06 90 ILE A CA 1
ATOM 696 C C . ILE A 1 90 ? 0.861 8.074 3.095 1.00 98.06 90 ILE A C 1
ATOM 698 O O . ILE A 1 90 ? -0.155 8.724 3.339 1.00 98.06 90 ILE A O 1
ATOM 702 N N . ILE A 1 91 ? 0.812 6.771 2.806 1.00 97.62 91 ILE A N 1
ATOM 703 C CA . ILE A 1 91 ? -0.437 6.002 2.715 1.00 97.62 91 ILE A CA 1
ATOM 704 C C . ILE A 1 91 ? -1.185 6.074 4.045 1.00 97.62 91 ILE A C 1
ATOM 706 O O . ILE A 1 91 ? -2.385 6.337 4.066 1.00 97.62 91 ILE A O 1
ATOM 710 N N . SER A 1 92 ? -0.478 5.925 5.166 1.00 97.31 92 SER A N 1
ATOM 711 C CA . SER A 1 92 ? -1.087 6.047 6.492 1.00 97.31 92 SER A CA 1
ATOM 712 C C . SER A 1 92 ? -1.662 7.433 6.748 1.00 97.31 92 SER A C 1
ATOM 714 O O . SER A 1 92 ? -2.668 7.541 7.441 1.00 97.31 92 SER A O 1
ATOM 716 N N . ALA A 1 93 ? -1.058 8.493 6.201 1.00 98.19 93 ALA A N 1
ATOM 717 C CA . ALA A 1 93 ? -1.533 9.862 6.392 1.00 98.19 93 ALA A CA 1
ATOM 718 C C . ALA A 1 93 ? -2.808 10.114 5.583 1.00 98.19 93 ALA A C 1
ATOM 720 O O . ALA A 1 93 ? -3.782 10.653 6.111 1.00 98.19 93 ALA A O 1
ATOM 721 N N . VAL A 1 94 ? -2.834 9.643 4.334 1.00 98.25 94 VAL A N 1
ATOM 722 C CA . VAL A 1 94 ? -4.024 9.695 3.474 1.00 98.25 94 VAL A CA 1
ATOM 723 C C . VAL A 1 94 ? -5.173 8.901 4.095 1.00 98.25 94 VAL A C 1
ATOM 725 O O . VAL A 1 94 ? -6.292 9.402 4.194 1.00 98.25 94 VAL A O 1
ATOM 728 N N . LEU A 1 95 ? -4.904 7.680 4.563 1.00 98.19 95 LEU A N 1
ATOM 729 C CA . LEU A 1 95 ? -5.918 6.834 5.191 1.00 98.19 95 LEU A CA 1
ATOM 730 C C . LEU A 1 95 ? -6.388 7.391 6.535 1.00 98.19 95 LEU A C 1
ATOM 732 O O . LEU A 1 95 ? -7.583 7.369 6.814 1.00 98.19 95 LEU A O 1
ATOM 736 N N . PHE A 1 96 ? -5.477 7.946 7.339 1.00 98.19 96 PHE A N 1
ATOM 737 C CA . PHE A 1 96 ? -5.826 8.676 8.556 1.00 98.19 96 PHE A CA 1
ATOM 738 C C . PHE A 1 96 ? -6.823 9.796 8.261 1.00 98.19 96 PHE A C 1
ATOM 740 O O . PHE A 1 96 ? -7.864 9.856 8.914 1.00 98.19 96 PHE A O 1
ATOM 747 N N . PHE A 1 97 ? -6.535 10.634 7.262 1.00 98.38 97 PHE A N 1
ATOM 748 C CA . PHE A 1 97 ? -7.427 11.715 6.856 1.00 98.38 97 PHE A CA 1
ATOM 749 C C . PHE A 1 97 ? -8.788 11.179 6.399 1.00 98.38 97 PHE A C 1
ATOM 751 O O . PHE A 1 97 ? -9.822 11.654 6.865 1.00 98.38 97 PHE A O 1
ATOM 758 N N . LEU A 1 98 ? -8.800 10.146 5.553 1.00 97.94 98 LEU A N 1
ATOM 759 C CA . LEU A 1 98 ? -10.041 9.554 5.059 1.00 97.94 98 LEU A CA 1
ATOM 760 C C . LEU A 1 98 ? -10.894 8.979 6.200 1.00 97.94 98 LEU A C 1
ATOM 762 O O . LEU A 1 98 ? -12.089 9.258 6.277 1.00 97.94 98 LEU A O 1
ATOM 766 N N . TRP A 1 99 ? -10.291 8.233 7.127 1.00 98.44 99 TRP A N 1
ATOM 767 C CA . TRP A 1 99 ? -11.001 7.722 8.298 1.00 98.44 99 TRP A CA 1
ATOM 768 C C . TRP A 1 99 ? -11.493 8.841 9.217 1.00 98.44 99 TRP A C 1
ATOM 770 O O . TRP A 1 99 ? -12.575 8.704 9.784 1.00 98.44 99 TRP A O 1
ATOM 780 N N . HIS A 1 100 ? -10.756 9.949 9.342 1.00 97.69 100 HIS A N 1
ATOM 781 C CA . HIS A 1 100 ? -11.210 11.131 10.081 1.00 97.69 100 HIS A CA 1
ATOM 782 C C . HIS A 1 100 ? -12.457 11.753 9.444 1.00 97.69 100 HIS A C 1
ATOM 784 O O . HIS A 1 100 ? -13.439 11.997 10.140 1.00 97.69 100 HIS A O 1
ATOM 790 N N . VAL A 1 101 ? -12.464 11.930 8.118 1.00 97.88 101 VAL A N 1
ATOM 791 C CA . VAL A 1 101 ? -13.638 12.423 7.372 1.00 97.88 101 VAL A CA 1
ATOM 792 C C . VAL A 1 101 ? -14.838 11.482 7.530 1.00 97.88 101 VAL A C 1
ATOM 794 O O . VAL A 1 101 ? -15.977 11.931 7.613 1.00 97.88 101 VAL A O 1
ATOM 797 N N . MET A 1 102 ? -14.596 10.175 7.643 1.00 97.69 102 MET A N 1
ATOM 798 C CA . MET A 1 102 ? -15.633 9.171 7.916 1.00 97.69 102 MET A CA 1
ATOM 799 C C . MET A 1 102 ? -16.103 9.136 9.384 1.00 97.69 102 MET A C 1
ATOM 801 O O . MET A 1 102 ? -16.986 8.342 9.715 1.00 97.69 102 MET A O 1
ATOM 805 N N . GLY A 1 103 ? -15.535 9.973 10.259 1.00 96.31 103 GLY A N 1
ATOM 806 C CA . GLY A 1 103 ? -15.937 10.120 11.660 1.00 96.31 103 GLY A CA 1
ATOM 807 C C . GLY A 1 103 ? -15.102 9.328 12.667 1.00 96.31 103 GLY A C 1
ATOM 808 O O . GLY A 1 103 ? -15.555 9.113 13.790 1.00 96.31 103 GLY A O 1
ATOM 809 N N . SER A 1 104 ? -13.905 8.863 12.303 1.00 97.00 104 SER A N 1
ATOM 810 C CA . SER A 1 104 ? -13.045 8.163 13.256 1.00 97.00 104 SER A CA 1
ATOM 811 C C . SER A 1 104 ? -12.431 9.109 14.299 1.00 97.00 104 SER A C 1
ATOM 813 O O . SER A 1 104 ? -11.828 10.109 13.914 1.00 97.00 104 SER A O 1
ATOM 815 N N . PRO A 1 105 ? -12.452 8.751 15.599 1.00 95.44 105 PRO A N 1
ATOM 816 C CA . PRO A 1 105 ? -11.835 9.552 16.660 1.00 95.44 105 PRO A CA 1
ATOM 817 C C . PRO A 1 105 ? -10.335 9.267 16.861 1.00 95.44 105 PRO A C 1
ATOM 819 O O . PRO A 1 105 ? -9.699 9.844 17.744 1.00 95.44 105 PRO A O 1
ATOM 822 N N . HIS A 1 106 ? -9.751 8.325 16.116 1.00 95.75 106 HIS A N 1
ATOM 823 C CA . HIS A 1 106 ? -8.387 7.867 16.378 1.00 95.75 106 HIS A CA 1
ATOM 824 C C . HIS A 1 106 ? -7.320 8.759 15.751 1.00 95.75 106 HIS A C 1
ATOM 826 O O . HIS A 1 106 ? -7.515 9.345 14.693 1.00 95.75 106 HIS A O 1
ATOM 832 N N . ARG A 1 107 ? -6.149 8.799 16.394 1.00 95.69 107 ARG A N 1
ATOM 833 C CA . ARG A 1 107 ? -4.964 9.546 15.950 1.00 95.69 107 ARG A CA 1
ATOM 834 C C . ARG A 1 107 ? -4.224 8.823 14.818 1.00 95.69 107 ARG A C 1
ATOM 836 O O . ARG A 1 107 ? -4.349 7.609 14.660 1.00 95.69 107 ARG A O 1
ATOM 843 N N . TYR A 1 108 ? -3.350 9.554 14.124 1.00 95.00 108 TYR A N 1
ATOM 844 C CA . TYR A 1 108 ? -2.497 9.053 13.035 1.00 95.00 108 TYR A CA 1
ATOM 845 C C . TYR A 1 108 ? -1.764 7.738 13.358 1.00 95.00 108 TYR A C 1
ATOM 847 O O . TYR A 1 108 ? -1.692 6.845 12.519 1.00 95.00 108 TYR A O 1
ATOM 855 N N . GLY A 1 109 ? -1.285 7.559 14.594 1.00 94.00 109 GLY A N 1
ATOM 856 C CA . GLY A 1 109 ? -0.603 6.326 14.998 1.00 94.00 109 GLY A CA 1
ATOM 857 C C . GLY A 1 109 ? -1.452 5.058 14.822 1.00 94.00 109 GLY A C 1
ATOM 858 O O . GLY A 1 109 ? -0.917 4.012 14.455 1.00 94.00 109 GLY A O 1
ATOM 859 N N . VAL A 1 110 ? -2.767 5.130 15.030 1.00 95.38 110 VAL A N 1
ATOM 860 C CA . VAL A 1 110 ? -3.656 3.972 14.832 1.00 95.38 110 VAL A CA 1
ATOM 861 C C . VAL A 1 110 ? -3.760 3.624 13.347 1.00 95.38 110 VAL A C 1
ATOM 863 O O . VAL A 1 110 ? -3.672 2.451 12.992 1.00 95.38 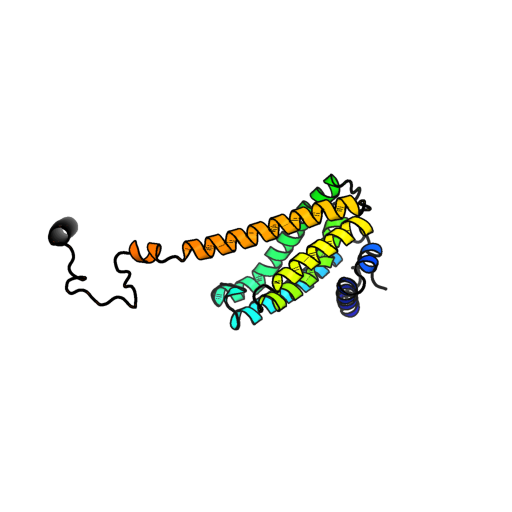110 VAL A O 1
ATOM 866 N N . ALA A 1 111 ? -3.847 4.638 12.482 1.00 95.88 111 ALA A N 1
ATOM 867 C CA . ALA A 1 111 ? -3.828 4.447 11.036 1.00 95.88 111 ALA A CA 1
ATOM 868 C C . ALA A 1 111 ? -2.508 3.814 10.575 1.00 95.88 111 ALA A C 1
ATOM 870 O O . ALA A 1 111 ? -2.538 2.808 9.874 1.00 95.88 111 ALA A O 1
ATOM 871 N N . LEU A 1 112 ? -1.357 4.321 11.041 1.00 95.31 112 LEU A N 1
ATOM 872 C CA . LEU A 1 112 ? -0.051 3.741 10.706 1.00 95.31 112 LEU A CA 1
ATOM 873 C C . LEU A 1 112 ? 0.039 2.254 11.074 1.00 95.31 112 LEU A C 1
ATOM 875 O O . LEU A 1 112 ? 0.530 1.453 10.284 1.00 95.31 112 LEU A O 1
ATOM 879 N N . ARG A 1 113 ? -0.459 1.872 12.255 1.00 94.69 113 ARG A N 1
ATOM 880 C CA . ARG A 1 113 ? -0.484 0.470 12.709 1.00 94.69 113 ARG A CA 1
ATOM 881 C C . ARG A 1 113 ? -1.366 -0.399 11.823 1.00 94.69 113 ARG A C 1
ATOM 883 O O . ARG A 1 113 ? -0.951 -1.490 11.437 1.00 94.69 113 ARG A O 1
ATOM 890 N N . ALA A 1 114 ? -2.547 0.099 11.466 1.00 95.19 114 ALA A N 1
ATOM 891 C CA . ALA A 1 114 ? -3.446 -0.614 10.573 1.00 95.19 114 ALA A CA 1
ATOM 892 C C . ALA A 1 114 ? -2.799 -0.847 9.198 1.00 95.19 114 ALA A C 1
ATOM 894 O O . ALA A 1 114 ? -2.828 -1.968 8.697 1.00 95.19 114 ALA A O 1
ATOM 895 N N . VAL A 1 115 ? -2.139 0.165 8.623 1.00 95.94 115 VAL A N 1
ATOM 896 C CA . VAL A 1 115 ? -1.427 0.022 7.341 1.00 95.94 115 VAL A CA 1
ATOM 897 C C . VAL A 1 115 ? -0.220 -0.902 7.466 1.00 95.94 115 VAL A C 1
ATOM 899 O O . VAL A 1 115 ? 0.002 -1.732 6.587 1.00 95.94 115 VAL A O 1
ATOM 902 N N . ALA A 1 116 ? 0.531 -0.830 8.567 1.00 95.25 116 ALA A N 1
ATOM 903 C CA . ALA A 1 116 ? 1.643 -1.740 8.816 1.00 95.25 116 ALA A CA 1
ATOM 904 C C . ALA A 1 116 ? 1.181 -3.207 8.807 1.00 95.25 116 ALA A C 1
ATOM 906 O O . ALA A 1 116 ? 1.833 -4.035 8.174 1.00 95.25 116 ALA A O 1
ATOM 907 N N . LEU A 1 117 ? 0.023 -3.528 9.398 1.00 94.31 117 LEU A N 1
ATOM 908 C CA . LEU A 1 117 ? -0.563 -4.877 9.343 1.00 94.31 117 LEU A CA 1
ATOM 909 C C . LEU A 1 117 ? -0.956 -5.331 7.930 1.00 94.31 117 LEU A C 1
ATOM 911 O O . LEU A 1 117 ? -1.043 -6.536 7.699 1.00 94.31 117 LEU A O 1
ATOM 915 N N . LEU A 1 118 ? -1.158 -4.403 6.991 1.00 96.50 118 LEU A N 1
ATOM 916 C CA . LEU A 1 118 ? -1.442 -4.707 5.585 1.00 96.50 118 LEU A CA 1
ATOM 917 C C . LEU A 1 118 ? -0.179 -4.941 4.746 1.00 96.50 118 LEU A C 1
ATOM 919 O O . LEU A 1 118 ? -0.286 -5.487 3.653 1.00 96.50 118 LEU A O 1
ATOM 923 N N . THR A 1 119 ? 1.015 -4.598 5.238 1.00 95.69 119 THR A N 1
ATOM 924 C CA . THR A 1 119 ? 2.276 -4.789 4.489 1.00 95.69 119 THR A CA 1
ATOM 925 C C . THR A 1 119 ? 2.569 -6.222 4.020 1.00 95.69 119 THR A C 1
ATOM 927 O O . THR A 1 119 ? 3.179 -6.350 2.957 1.00 95.69 119 THR A O 1
ATOM 930 N N . PRO A 1 120 ? 2.101 -7.312 4.669 1.00 95.62 120 PRO A N 1
ATOM 931 C CA . PRO A 1 120 ? 2.255 -8.650 4.103 1.00 95.62 120 PRO A CA 1
ATOM 932 C C . PRO A 1 120 ? 1.547 -8.837 2.751 1.00 95.62 120 PRO A C 1
ATOM 934 O O . PRO A 1 120 ? 1.932 -9.706 1.967 1.00 95.62 120 PRO A O 1
ATOM 937 N N . LEU A 1 121 ? 0.545 -8.007 2.432 1.00 95.69 121 LEU A N 1
ATOM 938 C CA . LEU A 1 121 ? -0.098 -8.014 1.116 1.00 95.69 121 LEU A CA 1
ATOM 939 C C . LEU A 1 121 ? 0.870 -7.630 -0.007 1.00 95.69 121 LEU A C 1
ATOM 941 O O . LEU A 1 121 ? 0.641 -8.037 -1.141 1.00 95.69 121 LEU A O 1
ATOM 945 N N . GLU A 1 122 ? 1.955 -6.905 0.277 1.00 94.75 122 GLU A N 1
ATOM 946 C CA . GLU A 1 122 ? 2.971 -6.586 -0.734 1.00 94.75 122 GLU A CA 1
ATOM 947 C C . GLU A 1 122 ? 3.755 -7.834 -1.161 1.00 94.75 122 GLU A C 1
ATOM 949 O O . GLU A 1 122 ? 4.153 -7.953 -2.320 1.00 94.75 122 GLU A O 1
ATOM 954 N N . VAL A 1 123 ? 3.931 -8.818 -0.272 1.00 95.00 123 VAL A N 1
ATOM 955 C CA . VAL A 1 123 ? 4.506 -10.119 -0.656 1.00 95.00 123 VAL A CA 1
ATOM 956 C C . VAL A 1 123 ? 3.534 -10.861 -1.565 1.00 95.00 123 VAL A C 1
ATOM 958 O O . VAL A 1 123 ? 3.924 -11.364 -2.618 1.00 95.00 123 VAL A O 1
ATOM 961 N N . LEU A 1 124 ? 2.248 -10.873 -1.205 1.00 94.56 124 LEU A N 1
ATOM 962 C CA . LEU A 1 124 ? 1.217 -11.493 -2.033 1.00 94.56 124 LEU A CA 1
ATOM 963 C C . LEU A 1 124 ? 1.109 -10.812 -3.406 1.00 94.56 124 LEU A C 1
ATOM 965 O O . LEU A 1 124 ? 0.980 -11.494 -4.420 1.00 94.56 124 LEU A O 1
ATOM 969 N N . ARG A 1 125 ? 1.213 -9.479 -3.458 1.00 93.12 125 ARG A N 1
ATOM 970 C CA . ARG A 1 125 ? 1.227 -8.706 -4.705 1.00 93.12 125 ARG A CA 1
ATOM 971 C C . ARG A 1 125 ? 2.430 -9.057 -5.575 1.00 93.12 125 ARG A C 1
ATOM 973 O O . ARG A 1 125 ? 2.247 -9.218 -6.777 1.00 93.12 125 ARG A O 1
ATOM 980 N N . ALA A 1 126 ? 3.616 -9.224 -4.989 1.00 93.06 126 ALA A N 1
ATOM 981 C CA . ALA A 1 126 ? 4.807 -9.653 -5.721 1.00 93.06 126 ALA A CA 1
ATOM 982 C C . ALA A 1 126 ? 4.611 -11.038 -6.367 1.00 93.06 126 ALA A C 1
ATOM 984 O O . ALA A 1 126 ? 4.878 -11.200 -7.556 1.00 93.06 126 ALA A O 1
ATOM 985 N N . VAL A 1 127 ? 4.072 -12.010 -5.616 1.00 93.06 127 VAL A N 1
ATOM 986 C CA . VAL A 1 127 ? 3.790 -13.367 -6.125 1.00 93.06 127 VAL A CA 1
ATOM 987 C C . VAL A 1 127 ? 2.729 -13.344 -7.224 1.00 93.06 127 VAL A C 1
ATOM 989 O O . VAL A 1 127 ? 2.944 -13.865 -8.317 1.00 93.06 127 VAL A O 1
ATOM 992 N N . LEU A 1 128 ? 1.572 -12.735 -6.953 1.00 92.62 128 LEU A N 1
ATOM 993 C CA . LEU A 1 128 ? 0.448 -12.736 -7.891 1.00 92.62 128 LEU A CA 1
ATOM 994 C C . LEU A 1 128 ? 0.689 -11.827 -9.097 1.00 92.62 128 LEU A C 1
ATOM 996 O O . LEU A 1 128 ? 0.052 -12.019 -10.127 1.00 92.62 128 LEU A O 1
ATOM 1000 N N . GLY A 1 129 ? 1.620 -10.875 -9.007 1.00 87.12 129 GLY A N 1
ATOM 1001 C CA . GLY A 1 129 ? 2.015 -10.020 -10.123 1.00 87.12 129 GLY A CA 1
ATOM 1002 C C . GLY A 1 129 ? 2.606 -10.794 -11.302 1.00 87.12 129 GLY A C 1
ATOM 1003 O O . GLY A 1 129 ? 2.558 -10.301 -12.431 1.00 87.12 129 GLY A O 1
ATOM 1004 N N . VAL A 1 130 ? 3.136 -12.001 -11.065 1.00 88.56 130 VAL A N 1
ATOM 1005 C CA . VAL A 1 130 ? 3.629 -12.892 -12.127 1.00 88.56 130 VAL A CA 1
ATOM 1006 C C . VAL A 1 130 ? 2.488 -13.240 -13.087 1.00 88.56 130 VAL A C 1
ATOM 1008 O O . VAL A 1 130 ? 2.634 -13.175 -14.304 1.00 88.56 130 VAL A O 1
ATOM 1011 N N . VAL A 1 131 ? 1.295 -13.520 -12.568 1.00 89.06 131 VAL A N 1
ATOM 1012 C CA . VAL A 1 131 ? 0.151 -13.860 -13.413 1.00 89.06 131 VAL A CA 1
ATOM 1013 C C . VAL A 1 131 ? -0.604 -12.581 -13.799 1.00 89.06 131 VAL A C 1
ATOM 1015 O O . VAL A 1 131 ? -1.055 -11.835 -12.922 1.00 89.06 131 VAL A O 1
ATOM 1018 N N . PRO A 1 132 ? -0.794 -12.295 -15.103 1.00 84.12 132 PRO A N 1
ATOM 1019 C CA . PRO A 1 132 ? -1.586 -11.150 -15.539 1.00 84.12 132 PRO A CA 1
ATOM 1020 C C . PRO A 1 132 ? -2.973 -11.133 -14.883 1.00 84.12 132 PRO A C 1
ATOM 1022 O O . PRO A 1 132 ? -3.604 -12.172 -14.723 1.00 84.12 132 PRO A O 1
ATOM 1025 N N . PHE A 1 133 ? -3.447 -9.940 -14.511 1.00 82.94 133 PHE A N 1
ATOM 1026 C CA . PHE A 1 133 ? -4.743 -9.688 -13.851 1.00 82.94 133 PHE A CA 1
ATOM 1027 C C . PHE A 1 133 ? -4.929 -10.277 -12.446 1.00 82.94 133 PHE A C 1
ATOM 1029 O O . PHE A 1 133 ? -5.812 -9.825 -11.721 1.00 82.94 133 PHE A O 1
ATOM 1036 N N . LEU A 1 134 ? -4.080 -11.200 -11.992 1.00 88.56 134 LEU A N 1
ATOM 1037 C CA . LEU A 1 134 ? -4.226 -11.819 -10.671 1.00 88.56 134 LEU A CA 1
ATOM 1038 C C . LEU A 1 134 ? -3.956 -10.833 -9.520 1.00 88.56 134 LEU A C 1
ATOM 1040 O O . LEU A 1 134 ? -4.487 -10.981 -8.422 1.00 88.56 134 LEU A O 1
ATOM 1044 N N . HIS A 1 135 ? -3.233 -9.747 -9.798 1.00 84.94 135 HIS A N 1
ATOM 1045 C CA . HIS A 1 135 ? -3.078 -8.609 -8.889 1.00 84.94 135 HIS A CA 1
ATOM 1046 C C . HIS A 1 135 ? -4.411 -7.922 -8.522 1.00 84.94 135 HIS A C 1
ATOM 1048 O O . HIS A 1 135 ? -4.491 -7.293 -7.464 1.00 84.94 135 HIS A O 1
ATOM 1054 N N . VAL A 1 136 ? -5.469 -8.063 -9.336 1.00 90.94 136 VAL A N 1
ATOM 1055 C CA . VAL A 1 136 ? -6.815 -7.545 -9.022 1.00 90.94 136 VAL A CA 1
ATOM 1056 C C . VAL A 1 136 ? -7.373 -8.206 -7.761 1.00 90.94 136 VAL A C 1
ATOM 1058 O O . VAL A 1 136 ? -8.036 -7.544 -6.967 1.00 90.94 136 VAL A O 1
ATOM 1061 N N . VAL A 1 137 ? -7.041 -9.478 -7.515 1.00 93.12 137 VAL A N 1
ATOM 1062 C CA . VAL A 1 137 ? -7.446 -10.187 -6.291 1.00 93.12 137 VAL A CA 1
ATOM 1063 C C . VAL A 1 137 ? -6.882 -9.492 -5.055 1.00 93.12 137 VAL A C 1
ATOM 1065 O O . VAL A 1 137 ? -7.606 -9.282 -4.085 1.00 93.12 137 VAL A O 1
ATOM 1068 N N . VAL A 1 138 ? -5.613 -9.069 -5.104 1.00 94.12 138 VAL A N 1
ATOM 1069 C CA . VAL A 1 138 ? -4.990 -8.320 -4.001 1.00 94.12 138 VAL A CA 1
ATOM 1070 C C . VAL A 1 138 ? -5.690 -6.984 -3.803 1.00 94.12 138 VAL A C 1
ATOM 1072 O O . VAL A 1 138 ? -5.950 -6.614 -2.667 1.00 94.12 138 VAL A O 1
ATOM 1075 N N . LEU A 1 139 ? -6.046 -6.283 -4.882 1.00 94.12 139 LEU A N 1
ATOM 1076 C CA . LEU A 1 139 ? -6.755 -5.005 -4.796 1.00 94.12 139 LEU A CA 1
ATOM 1077 C C . LEU A 1 139 ? -8.129 -5.149 -4.119 1.00 94.12 139 LEU A C 1
ATOM 1079 O O . LEU A 1 139 ? -8.447 -4.385 -3.205 1.00 94.12 139 LEU A O 1
ATOM 1083 N N . VAL A 1 140 ? -8.920 -6.146 -4.526 1.00 96.06 140 VAL A N 1
ATOM 1084 C CA . VAL A 1 140 ? -10.229 -6.445 -3.919 1.00 96.06 140 VAL A CA 1
ATOM 1085 C C . VAL A 1 140 ? -10.066 -6.844 -2.452 1.00 96.06 140 VAL A C 1
ATOM 1087 O O . VAL A 1 140 ? -10.799 -6.353 -1.592 1.00 96.06 140 VAL A O 1
ATOM 1090 N N . LEU A 1 141 ? -9.071 -7.680 -2.146 1.00 96.06 141 LEU A N 1
ATOM 1091 C CA . LEU A 1 141 ? -8.768 -8.078 -0.776 1.00 96.06 141 LEU A CA 1
ATOM 1092 C C . LEU A 1 141 ? -8.354 -6.877 0.085 1.00 96.06 141 LEU A C 1
ATOM 1094 O O . LEU A 1 141 ? -8.843 -6.737 1.202 1.00 96.06 141 LEU A O 1
ATOM 1098 N N . THR A 1 142 ? -7.501 -5.986 -0.425 1.00 96.62 142 THR A N 1
ATOM 1099 C CA . THR A 1 142 ? -7.119 -4.750 0.269 1.00 96.62 142 THR A CA 1
ATOM 1100 C C . THR A 1 142 ? -8.347 -3.890 0.564 1.00 96.62 142 THR A C 1
ATOM 1102 O O . THR A 1 142 ? -8.499 -3.440 1.696 1.00 96.62 142 THR A O 1
ATOM 1105 N N . ALA A 1 143 ? -9.255 -3.703 -0.401 1.00 97.69 143 ALA A N 1
ATOM 1106 C CA . ALA A 1 143 ? -10.489 -2.944 -0.183 1.00 97.69 143 ALA A CA 1
ATOM 1107 C C . ALA A 1 143 ? -11.370 -3.577 0.910 1.00 97.69 143 ALA A C 1
ATOM 1109 O O . ALA A 1 143 ? -11.848 -2.874 1.801 1.00 97.69 143 ALA A O 1
ATOM 1110 N N . TYR A 1 144 ? -11.523 -4.904 0.899 1.00 97.88 144 TYR A N 1
ATOM 1111 C CA . TYR A 1 144 ? -12.230 -5.628 1.957 1.00 97.88 144 TYR A CA 1
ATOM 1112 C C . TYR A 1 144 ? -11.571 -5.438 3.333 1.00 97.88 144 TYR A C 1
ATOM 1114 O O . TYR A 1 144 ? -12.253 -5.124 4.309 1.00 97.88 144 TYR A O 1
ATOM 1122 N N . LEU A 1 145 ? -10.247 -5.576 3.429 1.00 98.12 145 LEU A N 1
ATOM 1123 C CA . LEU A 1 145 ? -9.526 -5.405 4.693 1.00 98.12 145 LEU A CA 1
ATOM 1124 C C . LEU A 1 145 ? -9.619 -3.965 5.211 1.00 98.12 145 LEU A C 1
ATOM 1126 O O . LEU A 1 145 ? -9.755 -3.767 6.415 1.00 98.12 145 LEU A O 1
ATOM 1130 N N . LEU A 1 146 ? -9.634 -2.966 4.325 1.00 98.31 146 LEU A N 1
ATOM 1131 C CA . LEU A 1 146 ? -9.862 -1.568 4.698 1.00 98.31 146 LEU A CA 1
ATOM 1132 C C . LEU A 1 146 ? -11.275 -1.336 5.252 1.00 98.31 146 LEU A C 1
ATOM 1134 O O . LEU A 1 146 ? -11.424 -0.593 6.223 1.00 98.31 146 LEU A O 1
ATOM 1138 N N . VAL A 1 147 ? -12.297 -2.024 4.726 1.00 98.38 147 VAL A N 1
ATOM 1139 C CA . VAL A 1 147 ? -13.641 -2.030 5.333 1.00 98.38 147 VAL A CA 1
ATOM 1140 C C . VAL A 1 147 ? -13.600 -2.638 6.734 1.00 98.38 147 VAL A C 1
ATOM 1142 O O . VAL A 1 147 ? -14.163 -2.061 7.666 1.00 98.38 147 VAL A O 1
ATOM 1145 N N . VAL A 1 148 ? -12.928 -3.780 6.907 1.00 98.12 148 VAL A N 1
ATOM 1146 C CA . VAL A 1 148 ? -12.804 -4.427 8.222 1.00 98.12 148 VAL A CA 1
ATOM 1147 C C . VAL A 1 148 ? -12.097 -3.504 9.216 1.00 98.12 148 VAL A C 1
ATOM 1149 O O . VAL A 1 148 ? -12.604 -3.303 10.315 1.00 98.12 148 VAL A O 1
ATOM 1152 N N . ILE A 1 149 ? -10.985 -2.877 8.828 1.00 97.75 149 ILE A N 1
ATOM 1153 C CA . ILE A 1 149 ? -10.273 -1.893 9.656 1.00 97.75 149 ILE A CA 1
ATOM 1154 C C . ILE A 1 149 ? -11.196 -0.724 10.025 1.00 97.75 149 ILE A C 1
ATOM 1156 O O . ILE A 1 149 ? -11.275 -0.345 11.196 1.00 97.75 149 ILE A O 1
ATOM 1160 N N . SER A 1 150 ? -11.935 -0.172 9.057 1.00 98.06 150 SER A N 1
ATOM 1161 C CA . SER A 1 150 ? -12.886 0.917 9.307 1.00 98.06 150 SER A CA 1
ATOM 1162 C C . SER A 1 150 ? -13.914 0.562 10.383 1.00 98.06 150 SER A C 1
ATOM 1164 O O . SER A 1 150 ? -14.213 1.394 11.238 1.00 98.06 150 SER A O 1
ATOM 1166 N N . VAL A 1 151 ? -14.448 -0.657 10.355 1.00 97.88 151 VAL A N 1
ATOM 1167 C CA . VAL A 1 151 ? -15.484 -1.094 11.299 1.00 97.88 151 VAL A CA 1
ATOM 1168 C C . VAL A 1 151 ? -14.881 -1.473 12.652 1.00 97.88 151 VAL A C 1
ATOM 1170 O O . VAL A 1 151 ? -15.300 -0.942 13.677 1.00 97.88 151 VAL A O 1
ATOM 1173 N N . GLU A 1 152 ? -13.891 -2.364 12.666 1.00 96.44 152 GLU A N 1
ATOM 1174 C CA . GLU A 1 152 ? -13.398 -3.003 13.894 1.00 96.44 152 GLU A CA 1
ATOM 1175 C C . GLU A 1 152 ? -12.420 -2.115 14.679 1.00 96.44 152 GLU A C 1
ATOM 1177 O O . GLU A 1 152 ? -12.385 -2.153 15.910 1.00 96.44 152 GLU A O 1
ATOM 1182 N N . ILE A 1 153 ? -11.613 -1.306 13.983 1.00 95.62 153 ILE A N 1
ATOM 1183 C CA . ILE A 1 153 ? -10.658 -0.397 14.630 1.00 95.62 153 ILE A CA 1
ATOM 1184 C C . ILE A 1 153 ? -11.278 0.977 14.793 1.00 95.62 153 ILE A C 1
ATOM 1186 O O . ILE A 1 153 ? -11.236 1.516 15.892 1.00 95.62 153 ILE A O 1
ATOM 1190 N N . HIS A 1 154 ? -11.837 1.534 13.716 1.00 96.06 154 HIS A N 1
ATOM 1191 C CA . HIS A 1 154 ? -12.269 2.930 13.691 1.00 96.06 154 HIS A CA 1
ATOM 1192 C C . HIS A 1 154 ? -13.723 3.158 14.120 1.00 96.06 154 HIS A C 1
ATOM 1194 O O . HIS A 1 154 ? -14.132 4.316 14.214 1.00 96.06 154 HIS A O 1
ATOM 1200 N N . GLY A 1 155 ? -14.487 2.094 14.393 1.00 96.12 155 GLY A N 1
ATOM 1201 C CA . GLY A 1 155 ? -15.872 2.182 14.865 1.00 96.12 155 GLY A CA 1
ATOM 1202 C C . GLY A 1 155 ? -16.839 2.779 13.839 1.00 96.12 155 GLY A C 1
ATOM 1203 O O . GLY A 1 155 ? -17.924 3.239 14.194 1.00 96.12 155 GLY A O 1
ATOM 1204 N N . ILE A 1 156 ? -16.452 2.809 12.563 1.00 97.69 156 ILE A N 1
ATOM 1205 C CA . ILE A 1 156 ? -17.254 3.406 11.499 1.00 97.69 156 ILE A CA 1
ATOM 1206 C C . ILE A 1 156 ? -18.417 2.468 11.166 1.00 97.69 156 ILE A C 1
ATOM 1208 O O . ILE A 1 156 ? -18.253 1.251 11.057 1.00 97.69 156 ILE A O 1
ATOM 1212 N N . LYS A 1 157 ? -19.608 3.039 10.945 1.00 97.62 157 LYS A N 1
ATOM 1213 C CA . LYS A 1 157 ? -20.797 2.275 10.540 1.00 97.62 157 LYS A CA 1
ATOM 1214 C C . LYS A 1 157 ? -20.493 1.445 9.277 1.00 97.62 157 LYS A C 1
ATOM 1216 O O . LYS A 1 157 ? -20.074 2.033 8.275 1.00 97.62 157 LYS A O 1
ATOM 1221 N N . PRO A 1 158 ? -20.792 0.129 9.249 1.00 97.75 158 PRO A N 1
ATOM 1222 C CA . PRO A 1 158 ? -20.475 -0.737 8.110 1.00 97.75 158 PRO A CA 1
ATOM 1223 C C . PRO A 1 158 ? -20.983 -0.218 6.763 1.00 97.75 158 PRO A C 1
ATOM 1225 O O . PRO A 1 158 ? -20.265 -0.289 5.772 1.00 97.75 158 PRO A O 1
ATOM 1228 N N . ARG A 1 159 ? -22.188 0.369 6.730 1.00 97.81 159 ARG A N 1
ATOM 1229 C CA . ARG A 1 159 ? -22.757 0.967 5.512 1.00 97.81 159 ARG A CA 1
ATOM 1230 C C . ARG A 1 159 ? -21.874 2.084 4.949 1.00 97.81 159 ARG A C 1
ATOM 1232 O O . ARG A 1 159 ? -21.654 2.121 3.749 1.00 97.81 159 ARG A O 1
ATOM 1239 N N . VAL A 1 160 ? -21.350 2.965 5.804 1.00 98.00 160 VAL A N 1
ATOM 1240 C CA . VAL A 1 160 ? -20.472 4.072 5.384 1.00 98.00 160 VAL A CA 1
ATOM 1241 C C . VAL A 1 160 ? -19.140 3.523 4.877 1.00 98.00 160 VAL A C 1
ATOM 1243 O O . VAL A 1 160 ? -18.686 3.916 3.805 1.00 98.00 160 VAL A O 1
ATOM 1246 N N . ALA A 1 161 ? -18.549 2.574 5.610 1.00 97.94 161 ALA A N 1
ATOM 1247 C CA . ALA A 1 161 ? -17.293 1.940 5.223 1.00 97.94 161 ALA A CA 1
ATOM 1248 C C . ALA A 1 161 ? -17.390 1.259 3.848 1.00 97.94 161 ALA A C 1
ATOM 1250 O O . ALA A 1 161 ? -16.575 1.537 2.970 1.00 97.94 161 ALA A O 1
ATOM 1251 N N . TRP A 1 162 ? -18.413 0.430 3.627 1.00 98.19 162 TRP A N 1
ATOM 1252 C CA . TRP A 1 162 ? -18.624 -0.235 2.341 1.00 98.19 162 TRP A CA 1
ATOM 1253 C C . TRP A 1 162 ? -18.847 0.747 1.194 1.00 98.19 162 TRP A C 1
ATOM 1255 O O . TRP A 1 162 ? -18.261 0.550 0.131 1.00 98.19 162 TRP A O 1
ATOM 1265 N N . THR A 1 163 ? -19.636 1.808 1.393 1.00 98.06 163 THR A N 1
ATOM 1266 C CA . THR A 1 163 ? -19.872 2.806 0.342 1.00 98.06 163 THR A CA 1
ATOM 1267 C C . THR A 1 163 ? -18.570 3.474 -0.093 1.00 98.06 163 THR A C 1
ATOM 1269 O O . THR A 1 163 ? -18.272 3.499 -1.286 1.00 98.06 163 THR A O 1
ATOM 1272 N N . VAL A 1 164 ? -17.767 3.977 0.851 1.00 98.00 164 VAL A N 1
ATOM 1273 C CA . VAL A 1 164 ? -16.521 4.692 0.526 1.00 98.00 164 VAL A CA 1
ATOM 1274 C C . VAL A 1 164 ? -15.514 3.760 -0.148 1.00 98.00 164 VAL A C 1
ATOM 1276 O O . VAL A 1 164 ? -15.028 4.066 -1.237 1.00 98.00 164 VAL A O 1
ATOM 1279 N N . TRP A 1 165 ? -15.240 2.595 0.445 1.00 97.94 165 TRP A N 1
ATOM 1280 C CA . TRP A 1 165 ? -14.213 1.687 -0.073 1.00 97.94 165 TRP A CA 1
ATOM 1281 C C . TRP A 1 165 ? -14.597 1.031 -1.400 1.00 97.94 165 TRP A C 1
ATOM 1283 O O . TRP A 1 165 ? -13.733 0.870 -2.258 1.00 97.94 165 TRP A O 1
ATOM 1293 N N . SER A 1 166 ? -15.879 0.720 -1.616 1.00 97.50 166 SER A N 1
ATOM 1294 C CA . SER A 1 166 ? -16.348 0.184 -2.905 1.00 97.50 166 SER A CA 1
ATOM 1295 C C . SER A 1 166 ? -16.326 1.246 -4.002 1.00 97.50 166 SER A C 1
ATOM 1297 O O . SER A 1 166 ? -15.986 0.935 -5.140 1.00 97.50 166 SER A O 1
ATOM 1299 N N . THR A 1 167 ? -16.633 2.504 -3.662 1.00 97.94 167 THR A N 1
ATOM 1300 C CA . THR A 1 167 ? -16.535 3.629 -4.607 1.00 97.94 167 THR A CA 1
ATOM 1301 C C . THR A 1 167 ? -15.085 3.845 -5.036 1.00 97.94 167 THR A C 1
ATOM 1303 O O . THR A 1 167 ? -14.802 3.924 -6.230 1.00 97.94 167 THR A O 1
ATOM 1306 N N . LEU A 1 168 ? -14.148 3.866 -4.080 1.00 97.25 168 LEU A N 1
ATOM 1307 C CA . LEU A 1 168 ? -12.717 3.978 -4.376 1.00 97.25 168 LEU A CA 1
ATOM 1308 C C . LEU A 1 168 ? -12.207 2.781 -5.186 1.00 97.25 168 LEU A C 1
ATOM 1310 O O . LEU A 1 168 ? -11.491 2.973 -6.166 1.00 97.25 168 LEU A O 1
ATOM 1314 N N . LEU A 1 169 ? -12.606 1.558 -4.827 1.00 97.12 169 LEU A N 1
ATOM 1315 C CA . LEU A 1 169 ? -12.261 0.353 -5.583 1.00 97.12 169 LEU A CA 1
ATOM 1316 C C . LEU A 1 169 ? -12.757 0.438 -7.033 1.00 97.12 169 LEU A C 1
ATOM 1318 O O . LEU A 1 169 ? -11.979 0.207 -7.957 1.00 97.12 169 LEU A O 1
ATOM 1322 N N . GLY A 1 170 ? -14.026 0.802 -7.235 1.00 97.44 170 GLY A N 1
ATOM 1323 C CA . GLY A 1 170 ? -14.610 0.979 -8.563 1.00 97.44 170 GLY A CA 1
ATOM 1324 C C . GLY A 1 170 ? -13.868 2.034 -9.384 1.00 97.44 170 GLY A C 1
ATOM 1325 O O . GLY A 1 170 ? -13.557 1.794 -10.550 1.00 97.44 170 GLY A O 1
ATOM 1326 N N . LEU A 1 171 ? -13.502 3.158 -8.760 1.00 97.38 171 LEU A N 1
ATOM 1327 C CA . LEU A 1 171 ? -12.708 4.209 -9.396 1.00 97.38 171 LEU A CA 1
ATOM 1328 C C . LEU A 1 171 ? -11.316 3.708 -9.813 1.00 97.38 171 LEU A C 1
ATOM 1330 O O . LEU A 1 171 ? -10.908 3.929 -10.953 1.00 97.38 171 LEU A O 1
ATOM 1334 N N . PHE A 1 172 ? -10.596 3.003 -8.937 1.00 94.62 172 PHE A N 1
ATOM 1335 C CA . PHE A 1 172 ? -9.276 2.455 -9.268 1.00 94.62 172 PHE A CA 1
ATOM 1336 C C . PHE A 1 172 ? -9.340 1.418 -10.393 1.00 94.62 172 PHE A C 1
ATOM 1338 O O . PHE A 1 172 ? -8.498 1.440 -11.293 1.00 94.62 172 PHE A O 1
ATOM 1345 N N . LEU A 1 173 ? -10.347 0.540 -10.380 1.00 94.94 173 LEU A N 1
ATOM 1346 C CA . LEU A 1 173 ? -10.566 -0.429 -11.455 1.00 94.94 173 LEU A CA 1
ATOM 1347 C C . LEU A 1 173 ? -10.862 0.271 -12.784 1.00 94.94 173 LEU A C 1
ATOM 1349 O O . LEU A 1 173 ? -10.271 -0.085 -13.803 1.00 94.94 173 LEU A O 1
ATOM 1353 N N . LEU A 1 174 ? -11.716 1.298 -12.770 1.00 96.12 174 LEU A N 1
ATOM 1354 C CA . LEU A 1 174 ? -12.031 2.086 -13.958 1.00 96.12 174 LEU A CA 1
ATOM 1355 C C . LEU A 1 174 ? -10.779 2.760 -14.531 1.00 96.12 174 LEU A C 1
ATOM 1357 O O . LEU A 1 174 ? -10.516 2.632 -15.725 1.00 96.12 174 LEU A O 1
ATOM 1361 N N . ILE A 1 175 ? -9.972 3.415 -13.690 1.00 94.50 175 ILE A N 1
ATOM 1362 C CA . ILE A 1 175 ? -8.703 4.029 -14.112 1.00 94.50 175 ILE A CA 1
ATOM 1363 C C . ILE A 1 175 ? -7.772 2.975 -14.724 1.00 94.50 175 ILE A C 1
ATOM 1365 O O . ILE A 1 175 ? -7.179 3.223 -15.773 1.00 94.50 175 ILE A O 1
ATOM 1369 N N . GLY A 1 176 ? -7.671 1.786 -14.122 1.00 90.06 176 GLY A N 1
ATOM 1370 C CA . GLY A 1 176 ? -6.859 0.688 -14.651 1.00 90.06 176 GLY A CA 1
ATOM 1371 C C . GLY A 1 176 ? -7.315 0.210 -16.035 1.00 90.06 176 GLY A C 1
ATOM 1372 O O . GLY A 1 176 ? -6.485 0.004 -16.928 1.00 90.06 176 GLY A O 1
ATOM 1373 N N . VAL A 1 177 ? -8.628 0.084 -16.247 1.00 91.62 177 VAL A N 1
ATOM 1374 C CA . VAL A 1 177 ? -9.207 -0.259 -17.557 1.00 91.62 177 VAL A CA 1
ATOM 1375 C C . VAL A 1 177 ? -8.920 0.842 -18.576 1.00 91.62 177 VAL A C 1
ATOM 1377 O O . VAL A 1 177 ? -8.428 0.545 -19.664 1.00 91.62 177 VAL A O 1
ATOM 1380 N N . LEU A 1 178 ? -9.149 2.110 -18.221 1.00 92.38 178 LEU A N 1
ATOM 1381 C CA . LEU A 1 178 ? -8.885 3.250 -19.103 1.00 92.38 178 LEU A CA 1
ATOM 1382 C C . LEU A 1 178 ? -7.401 3.353 -19.477 1.00 92.38 178 LEU A C 1
ATOM 1384 O O . LEU A 1 178 ? -7.083 3.537 -20.649 1.00 92.38 178 LEU A O 1
ATOM 1388 N N . ALA A 1 179 ? -6.490 3.161 -18.521 1.00 87.69 179 ALA A N 1
ATOM 1389 C CA . ALA A 1 179 ? -5.052 3.130 -18.778 1.00 87.69 179 ALA A CA 1
ATOM 1390 C C . ALA A 1 179 ? -4.666 1.975 -19.715 1.00 87.69 179 ALA A C 1
ATOM 1392 O O . ALA A 1 179 ? -3.846 2.153 -20.616 1.00 87.69 179 ALA A O 1
ATOM 1393 N N . SER A 1 180 ? -5.299 0.809 -19.555 1.00 86.31 180 SER A N 1
ATOM 1394 C CA . SER A 1 180 ? -5.081 -0.352 -20.425 1.00 86.31 180 SER A CA 1
ATOM 1395 C C . SER A 1 180 ? -5.573 -0.101 -21.853 1.00 86.31 180 SER A C 1
ATOM 1397 O O . SER A 1 180 ? -4.886 -0.451 -22.813 1.00 86.31 180 SER A O 1
ATOM 1399 N N . LEU A 1 181 ? -6.742 0.527 -22.008 1.00 89.12 181 LEU A N 1
ATOM 1400 C CA . LEU A 1 181 ? -7.279 0.924 -23.311 1.00 89.12 181 LEU A CA 1
ATOM 1401 C C . LEU A 1 181 ? -6.408 2.000 -23.966 1.00 89.12 181 LEU A C 1
ATOM 1403 O O . LEU A 1 181 ? -6.077 1.870 -25.140 1.00 89.12 181 LEU A O 1
ATOM 1407 N N . ALA A 1 182 ? -5.970 3.006 -23.209 1.00 88.25 182 ALA A N 1
ATOM 1408 C CA . ALA A 1 182 ? -5.085 4.060 -23.697 1.00 88.25 182 ALA A CA 1
ATOM 1409 C C . ALA A 1 182 ? -3.717 3.513 -24.132 1.00 88.25 182 ALA A C 1
ATOM 1411 O O . ALA A 1 182 ? -3.196 3.915 -25.169 1.00 88.25 182 ALA A O 1
ATOM 1412 N N . ALA A 1 183 ? -3.149 2.560 -23.386 1.00 83.94 183 ALA A N 1
ATOM 1413 C CA . ALA A 1 183 ? -1.907 1.891 -23.767 1.00 83.94 183 ALA A CA 1
ATOM 1414 C C . ALA A 1 183 ? -2.056 1.111 -25.086 1.00 83.94 183 ALA A C 1
ATOM 1416 O O . ALA A 1 183 ? -1.172 1.172 -25.937 1.00 83.94 183 ALA A O 1
ATOM 1417 N N . ARG A 1 184 ? -3.194 0.432 -25.292 1.00 82.25 184 ARG A N 1
ATOM 1418 C CA . ARG A 1 184 ? -3.502 -0.256 -26.559 1.00 82.25 184 ARG A CA 1
ATOM 1419 C C . ARG A 1 184 ? -3.730 0.729 -27.704 1.00 82.25 184 ARG A C 1
ATOM 1421 O O . ARG A 1 184 ? -3.202 0.523 -28.791 1.00 82.25 184 ARG A O 1
ATOM 1428 N N . ALA A 1 185 ? -4.456 1.814 -27.450 1.00 83.25 185 ALA A N 1
ATOM 1429 C CA . ALA A 1 185 ? -4.710 2.855 -28.435 1.00 83.25 185 A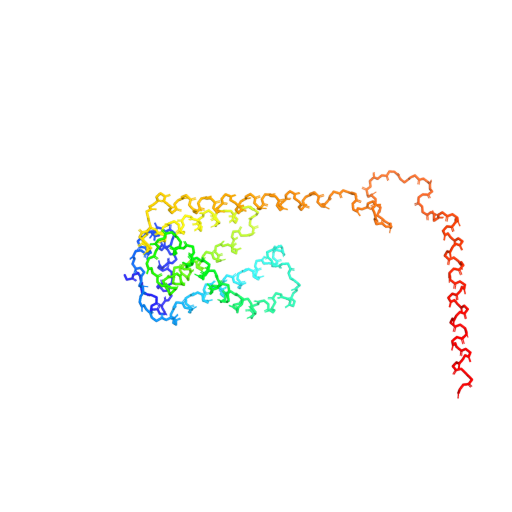LA A CA 1
ATOM 1430 C C . ALA A 1 185 ? -3.427 3.579 -28.854 1.00 83.25 185 ALA A C 1
ATOM 1432 O O . ALA A 1 185 ? -3.322 3.948 -30.006 1.00 83.25 185 ALA A O 1
ATOM 1433 N N . ARG A 1 186 ? -2.426 3.743 -27.980 1.00 72.88 186 ARG A N 1
ATOM 1434 C CA . ARG A 1 186 ? -1.113 4.295 -28.367 1.00 72.88 186 ARG A CA 1
ATOM 1435 C C . ARG A 1 186 ? -0.262 3.330 -29.195 1.00 72.88 186 ARG A C 1
ATOM 1437 O O . ARG A 1 186 ? 0.632 3.767 -29.890 1.00 72.88 186 ARG A O 1
ATOM 1444 N N . SER A 1 187 ? -0.551 2.030 -29.161 1.00 65.06 187 SER A N 1
ATOM 1445 C CA . SER A 1 187 ? 0.194 1.026 -29.934 1.00 65.06 187 SER A CA 1
ATOM 1446 C C . SER A 1 187 ? -0.296 0.828 -31.379 1.00 65.06 187 SER A C 1
ATOM 1448 O O . SER A 1 187 ? 0.218 -0.044 -32.080 1.00 65.06 187 SER A O 1
ATOM 1450 N N . THR A 1 188 ? -1.298 1.589 -31.844 1.00 58.41 188 THR A N 1
ATOM 1451 C CA . THR A 1 188 ? -1.814 1.455 -33.218 1.00 58.41 188 THR A CA 1
ATOM 1452 C C . THR A 1 188 ? -0.827 1.956 -34.290 1.00 58.41 188 THR A C 1
ATOM 1454 O O . THR A 1 188 ? -0.025 2.850 -34.029 1.00 58.41 188 THR A O 1
ATOM 1457 N N . PRO A 1 189 ? -0.885 1.416 -35.526 1.00 57.16 189 PRO A N 1
ATOM 1458 C CA . PRO A 1 189 ? 0.176 1.537 -36.539 1.00 57.16 189 PRO A CA 1
ATOM 1459 C C . PRO A 1 189 ? 0.503 2.952 -37.038 1.00 57.16 189 PRO A C 1
ATOM 1461 O O . PRO A 1 189 ? 1.507 3.127 -37.725 1.00 57.16 189 PRO A O 1
ATOM 1464 N N . TRP A 1 190 ? -0.314 3.960 -36.722 1.00 52.41 190 TRP A N 1
ATOM 1465 C CA . TRP A 1 190 ? -0.094 5.343 -37.157 1.00 52.41 190 TRP A CA 1
ATOM 1466 C C . TRP A 1 190 ? 1.225 5.931 -36.625 1.00 52.41 190 TRP A C 1
ATOM 1468 O O . TRP A 1 190 ? 1.796 6.807 -37.267 1.00 52.41 190 TRP A O 1
ATOM 1478 N N . GLU A 1 191 ? 1.773 5.404 -35.522 1.00 54.06 191 GLU A N 1
ATOM 1479 C CA . GLU A 1 191 ? 3.051 5.872 -34.956 1.00 54.06 191 GLU A CA 1
ATOM 1480 C C . GLU A 1 191 ? 4.243 5.354 -35.771 1.00 54.06 191 GLU A C 1
ATOM 1482 O O . GLU A 1 191 ? 5.288 5.996 -35.836 1.00 54.06 191 GLU A O 1
ATOM 1487 N N . LYS A 1 192 ? 4.062 4.225 -36.472 1.00 53.31 192 LYS A N 1
ATOM 1488 C CA . LYS A 1 192 ? 5.041 3.682 -37.425 1.00 53.31 192 LYS A CA 1
ATOM 1489 C C . LYS A 1 192 ? 4.987 4.380 -38.789 1.00 53.31 192 LYS A C 1
ATOM 1491 O O . LYS A 1 192 ? 5.975 4.344 -39.509 1.00 53.31 192 LYS A O 1
ATOM 1496 N N . LEU A 1 193 ? 3.871 5.033 -39.125 1.00 54.84 193 LEU A N 1
ATOM 1497 C CA . LEU A 1 193 ? 3.696 5.816 -40.359 1.00 54.84 193 LEU A CA 1
ATOM 1498 C C . LEU A 1 193 ? 4.291 7.232 -40.268 1.00 54.84 193 LEU A C 1
ATOM 1500 O O . LEU A 1 193 ? 4.607 7.820 -41.297 1.00 54.84 193 LEU A O 1
ATOM 1504 N N . GLY A 1 194 ? 4.458 7.771 -39.055 1.00 54.28 194 GLY A N 1
ATOM 1505 C CA . GLY A 1 194 ? 5.069 9.085 -38.811 1.00 54.28 194 GLY A CA 1
ATOM 1506 C C . GLY A 1 194 ? 6.584 9.063 -38.574 1.00 54.28 194 GLY A C 1
ATOM 1507 O O . GLY A 1 194 ? 7.193 10.126 -38.483 1.00 54.28 194 GLY A O 1
ATOM 1508 N N . GLN A 1 195 ? 7.207 7.882 -38.469 1.00 52.66 195 GLN A N 1
ATOM 1509 C CA . GLN A 1 195 ? 8.664 7.769 -38.391 1.00 52.66 195 GLN A CA 1
ATOM 1510 C C . GLN A 1 195 ? 9.258 7.683 -39.803 1.00 52.66 195 GLN A C 1
ATOM 1512 O O . GLN A 1 195 ? 8.884 6.777 -40.557 1.00 52.66 195 GLN A O 1
ATOM 1517 N N . PRO A 1 196 ? 10.198 8.570 -40.178 1.00 41.56 196 PRO A N 1
ATOM 1518 C CA . PRO A 1 196 ? 10.896 8.456 -41.450 1.00 41.56 196 PRO A CA 1
ATOM 1519 C C . PRO A 1 196 ? 11.718 7.157 -41.439 1.00 41.56 196 PRO A C 1
ATOM 1521 O O . PRO A 1 196 ? 12.758 7.076 -40.794 1.00 41.56 196 PRO A O 1
ATOM 1524 N N . GLY A 1 197 ? 11.204 6.119 -42.108 1.00 53.91 197 GLY A N 1
ATOM 1525 C CA . GLY A 1 197 ? 11.834 4.795 -42.206 1.00 53.91 197 GLY A CA 1
ATOM 1526 C C . GLY A 1 197 ? 11.047 3.613 -41.623 1.00 53.91 197 GLY A C 1
ATOM 1527 O O . GLY A 1 197 ? 11.551 2.490 -41.661 1.00 53.91 197 GLY A O 1
ATOM 1528 N N . GLY A 1 198 ? 9.824 3.809 -41.114 1.00 44.28 198 GLY A N 1
ATOM 1529 C CA . GLY A 1 198 ? 8.979 2.711 -40.631 1.00 44.28 198 GLY A CA 1
ATOM 1530 C C . GLY A 1 198 ? 8.534 1.771 -41.758 1.00 44.28 198 GLY A C 1
ATOM 1531 O O . GLY A 1 198 ? 7.529 2.013 -42.420 1.00 44.28 198 GLY A O 1
ATOM 1532 N N . THR A 1 199 ? 9.269 0.682 -41.985 1.00 44.44 199 THR A N 1
ATOM 1533 C CA . THR A 1 199 ? 8.843 -0.389 -42.895 1.00 44.44 199 THR A CA 1
ATOM 1534 C C . THR A 1 199 ? 7.783 -1.245 -42.208 1.00 44.44 199 THR A C 1
ATOM 1536 O O . THR A 1 199 ? 7.991 -1.790 -41.123 1.00 44.44 199 THR A O 1
ATOM 1539 N N . ILE A 1 200 ? 6.612 -1.346 -42.835 1.00 46.88 200 ILE A N 1
ATOM 1540 C CA . ILE A 1 200 ? 5.579 -2.300 -42.443 1.00 46.88 200 ILE A CA 1
ATOM 1541 C C . ILE A 1 200 ? 6.030 -3.668 -42.962 1.00 46.88 200 ILE A C 1
ATOM 1543 O O . ILE A 1 200 ? 6.041 -3.916 -44.167 1.00 46.88 200 ILE A O 1
ATOM 1547 N N . GLU A 1 201 ? 6.432 -4.552 -42.052 1.00 42.72 201 GLU A N 1
ATOM 1548 C CA . GLU A 1 201 ? 6.652 -5.968 -42.349 1.00 42.72 201 GLU A CA 1
ATOM 1549 C C . GLU A 1 201 ? 5.318 -6.568 -42.831 1.00 42.72 201 GLU A C 1
ATOM 1551 O O . GLU A 1 201 ? 4.388 -6.746 -42.043 1.00 42.72 201 GLU A O 1
ATOM 1556 N N . GLY A 1 202 ? 5.193 -6.797 -44.144 1.00 48.22 202 GLY A N 1
ATOM 1557 C CA . GLY A 1 202 ? 4.047 -7.485 -44.752 1.00 48.22 202 GLY A CA 1
ATOM 1558 C C . GLY A 1 202 ? 3.376 -6.813 -45.956 1.00 48.22 202 GLY A C 1
ATOM 1559 O O . GLY A 1 202 ? 2.506 -7.436 -46.558 1.00 48.22 202 GLY A O 1
ATOM 1560 N N . THR A 1 203 ? 3.748 -5.595 -46.362 1.00 43.28 203 THR A N 1
ATOM 1561 C CA . THR A 1 203 ? 3.218 -5.006 -47.611 1.00 43.28 203 THR A CA 1
ATOM 1562 C C . THR A 1 203 ? 4.111 -5.345 -48.810 1.00 43.28 203 THR A C 1
ATOM 1564 O O . THR A 1 203 ? 5.334 -5.247 -48.674 1.00 43.28 203 THR A O 1
ATOM 1567 N N . PRO A 1 204 ? 3.556 -5.700 -49.990 1.00 39.75 204 PRO A N 1
ATOM 1568 C CA . PRO A 1 204 ? 4.353 -5.872 -51.200 1.00 39.75 204 PRO A CA 1
ATOM 1569 C C . PRO A 1 204 ? 5.120 -4.578 -51.467 1.00 39.75 204 PRO A C 1
ATOM 1571 O O . PRO A 1 204 ? 4.528 -3.499 -51.508 1.00 39.75 204 PRO A O 1
ATOM 1574 N N . ARG A 1 205 ? 6.443 -4.684 -51.605 1.00 39.72 205 ARG A N 1
ATOM 1575 C CA . ARG A 1 205 ? 7.311 -3.567 -51.983 1.00 39.72 205 ARG A CA 1
ATOM 1576 C C . ARG A 1 205 ? 6.833 -3.055 -53.343 1.00 39.72 205 ARG A C 1
ATOM 1578 O O . ARG A 1 205 ? 7.031 -3.728 -54.349 1.00 39.72 205 ARG A O 1
ATOM 1585 N N . LEU A 1 206 ? 6.192 -1.890 -53.370 1.00 47.12 206 LEU A N 1
ATOM 1586 C CA . LEU A 1 206 ? 5.989 -1.163 -54.617 1.00 47.12 206 LEU A CA 1
ATOM 1587 C C . LEU A 1 206 ? 7.348 -0.584 -55.026 1.00 47.12 206 LEU A C 1
ATOM 1589 O O . LEU A 1 206 ? 8.019 0.080 -54.228 1.00 47.12 206 LEU A O 1
ATOM 1593 N N . GLU A 1 207 ? 7.780 -0.899 -56.246 1.00 36.41 207 GLU A N 1
ATOM 1594 C CA . GLU A 1 207 ? 8.995 -0.356 -56.855 1.00 36.41 207 GLU A CA 1
ATOM 1595 C C . GLU A 1 207 ? 9.000 1.177 -56.741 1.00 36.41 207 GLU A C 1
ATOM 1597 O O . GLU A 1 207 ? 8.082 1.847 -57.203 1.00 36.41 207 GLU A O 1
ATOM 1602 N N . GLY A 1 208 ? 10.027 1.729 -56.084 1.00 49.16 208 GLY A N 1
ATOM 1603 C CA . GLY A 1 208 ? 10.232 3.177 -55.932 1.00 49.16 208 GLY A CA 1
ATOM 1604 C C . GLY A 1 208 ? 10.252 3.700 -54.491 1.00 49.16 208 GLY A C 1
ATOM 1605 O O . GLY A 1 208 ? 10.709 4.819 -54.255 1.00 49.16 208 GLY A O 1
ATOM 1606 N N . GLN A 1 209 ? 9.841 2.905 -53.499 1.00 44.75 209 GLN A N 1
ATOM 1607 C CA . GLN A 1 209 ? 9.832 3.325 -52.091 1.00 44.75 209 GLN A CA 1
ATOM 1608 C C . GLN A 1 209 ? 11.235 3.214 -51.455 1.00 44.75 209 GLN A C 1
ATOM 1610 O O . GLN A 1 209 ? 11.563 2.271 -50.737 1.00 44.75 209 GLN A O 1
ATOM 1615 N N . GLY A 1 210 ? 12.096 4.174 -51.788 1.00 50.28 210 GLY A N 1
ATOM 1616 C CA . GLY A 1 210 ? 13.476 4.263 -51.296 1.00 50.28 210 GLY A CA 1
ATOM 1617 C C . GLY A 1 210 ? 14.274 5.450 -51.839 1.00 50.28 210 GLY A C 1
ATOM 1618 O O . GLY A 1 210 ? 15.357 5.729 -51.332 1.00 50.28 210 GLY A O 1
ATOM 1619 N N . MET A 1 211 ? 13.755 6.175 -52.833 1.00 50.28 211 MET A N 1
ATOM 1620 C CA . MET A 1 211 ? 14.370 7.419 -53.292 1.00 50.28 211 MET A CA 1
ATOM 1621 C C . MET A 1 211 ? 13.712 8.603 -52.585 1.00 50.28 211 MET A C 1
ATOM 1623 O O . MET A 1 211 ? 12.493 8.765 -52.630 1.00 50.28 211 MET A O 1
ATOM 1627 N N . MET A 1 212 ? 14.522 9.421 -51.909 1.00 57.97 212 MET A N 1
ATOM 1628 C CA . MET A 1 212 ? 14.074 10.734 -51.446 1.00 57.97 212 MET A CA 1
ATOM 1629 C C . MET A 1 212 ? 13.570 11.542 -52.651 1.00 57.97 212 MET A C 1
ATOM 1631 O O . MET A 1 212 ? 14.183 11.450 -53.718 1.00 57.97 212 MET A O 1
ATOM 1635 N N . PRO A 1 213 ? 12.487 12.332 -52.508 1.00 72.75 213 PRO A N 1
ATOM 1636 C CA . PRO A 1 213 ? 12.021 13.213 -53.571 1.00 72.75 213 PRO A CA 1
ATOM 1637 C C . PRO A 1 213 ? 13.181 14.063 -54.121 1.00 72.75 213 PRO A C 1
ATOM 1639 O O . PRO A 1 213 ? 14.000 14.534 -53.322 1.00 72.75 213 PRO A O 1
ATOM 1642 N N . PRO A 1 214 ? 13.274 14.288 -55.445 1.00 73.56 214 PRO A N 1
ATOM 1643 C CA . PRO A 1 214 ? 14.397 15.007 -56.063 1.00 73.56 214 PRO A CA 1
ATOM 1644 C C . PRO A 1 214 ? 14.649 16.390 -55.444 1.00 73.56 214 PRO A C 1
ATOM 1646 O O . PRO A 1 214 ? 15.784 16.861 -55.365 1.00 73.56 214 PRO A O 1
ATOM 1649 N N . ASP A 1 215 ? 13.584 17.026 -54.965 1.00 76.62 215 ASP A N 1
ATOM 1650 C CA . ASP A 1 215 ? 13.610 18.358 -54.362 1.00 76.62 215 ASP A CA 1
ATOM 1651 C C . ASP A 1 215 ? 14.276 18.339 -52.976 1.00 76.62 215 ASP A C 1
ATOM 1653 O O . ASP A 1 215 ? 15.046 19.238 -52.631 1.00 76.62 215 ASP A O 1
ATOM 1657 N N . LEU A 1 216 ? 14.051 17.262 -52.215 1.00 73.19 216 LEU A N 1
ATOM 1658 C CA . LEU A 1 216 ? 14.676 17.014 -50.913 1.00 73.19 216 LEU A CA 1
ATOM 1659 C C . LEU A 1 216 ? 16.152 16.631 -51.057 1.00 73.19 216 LEU A C 1
ATOM 1661 O O . LEU A 1 216 ? 16.977 17.084 -50.264 1.00 73.19 216 LEU A O 1
ATOM 1665 N N . GLN A 1 217 ? 16.512 15.868 -52.095 1.00 76.00 217 GLN A N 1
ATOM 1666 C CA . GLN A 1 217 ? 17.921 15.603 -52.414 1.00 76.00 217 GLN A CA 1
ATOM 1667 C C . GLN A 1 217 ? 18.683 16.899 -52.698 1.00 76.00 217 GLN A C 1
ATOM 1669 O O . GLN A 1 217 ? 19.749 17.121 -52.123 1.00 76.00 217 GLN A O 1
ATOM 1674 N N . LYS A 1 218 ? 18.110 17.794 -53.511 1.00 80.69 218 LYS A N 1
ATOM 1675 C CA . LYS A 1 218 ? 18.735 19.087 -53.826 1.00 80.69 218 LYS A CA 1
ATOM 1676 C C . LYS A 1 218 ? 18.880 19.992 -52.602 1.00 80.69 218 LYS A C 1
ATOM 1678 O O . LYS A 1 218 ? 19.914 20.642 -52.461 1.00 80.69 218 LYS A O 1
ATOM 1683 N N . GLN A 1 219 ? 17.882 20.035 -51.715 1.00 82.25 219 GLN A N 1
ATOM 1684 C CA . GLN A 1 219 ? 17.983 20.805 -50.468 1.00 82.25 219 GLN A CA 1
ATOM 1685 C C . GLN A 1 219 ? 19.092 20.274 -49.557 1.00 82.25 219 GLN A C 1
ATOM 1687 O O . GLN A 1 219 ? 19.899 21.055 -49.054 1.00 82.25 219 GLN A O 1
ATOM 1692 N N . MET A 1 220 ? 19.181 18.955 -49.402 1.00 77.44 220 MET A N 1
ATOM 1693 C CA . MET A 1 220 ? 20.190 18.330 -48.552 1.00 77.44 220 MET A CA 1
ATOM 1694 C C . MET A 1 220 ? 21.611 18.524 -49.104 1.00 77.44 220 MET A C 1
ATOM 1696 O O . MET A 1 220 ? 22.534 18.821 -48.347 1.00 77.44 220 MET A O 1
ATOM 1700 N N . GLU A 1 221 ? 21.800 18.422 -50.424 1.00 83.12 221 GLU A N 1
ATOM 1701 C CA . GLU A 1 221 ? 23.087 18.717 -51.068 1.00 83.12 221 GLU A CA 1
ATOM 1702 C C . GLU A 1 221 ? 23.499 20.187 -50.906 1.00 83.12 221 GLU A C 1
ATOM 1704 O O . GLU A 1 221 ? 24.679 20.481 -50.685 1.00 83.12 221 GLU A O 1
ATOM 1709 N N . ALA A 1 222 ? 22.540 21.115 -50.983 1.00 88.75 222 ALA A N 1
ATOM 1710 C CA . ALA A 1 222 ? 22.790 22.537 -50.772 1.00 88.75 222 ALA A CA 1
ATOM 1711 C C . ALA A 1 222 ? 23.193 22.838 -49.317 1.00 88.75 222 ALA A C 1
ATOM 1713 O O . ALA A 1 222 ? 24.148 23.585 -49.086 1.00 88.75 222 ALA A O 1
ATOM 1714 N N . GLU A 1 223 ? 22.524 22.224 -48.337 1.00 82.69 223 GLU A N 1
ATOM 1715 C CA . GLU A 1 223 ? 22.892 22.361 -46.924 1.00 82.69 223 GLU A CA 1
ATOM 1716 C C . GLU A 1 223 ? 24.267 21.760 -46.620 1.00 82.69 223 GLU A C 1
ATOM 1718 O O . GLU A 1 223 ? 25.074 22.401 -45.943 1.00 82.69 223 GLU A O 1
ATOM 1723 N N . LEU A 1 224 ? 24.581 20.581 -47.167 1.00 84.56 224 LEU A N 1
ATOM 1724 C CA . LEU A 1 224 ? 25.890 19.938 -47.008 1.00 84.56 224 LEU A CA 1
ATOM 1725 C C . LEU A 1 224 ? 27.025 20.800 -47.561 1.00 84.56 224 LEU A C 1
ATOM 1727 O O . LEU A 1 224 ? 28.053 20.954 -46.896 1.00 84.56 224 LEU A O 1
ATOM 1731 N N . LYS A 1 225 ? 26.839 21.402 -48.742 1.00 89.56 225 LYS A N 1
ATOM 1732 C CA . LYS A 1 225 ? 27.828 22.328 -49.315 1.00 89.56 225 LYS A CA 1
ATOM 1733 C C . LYS A 1 225 ? 28.042 23.544 -48.422 1.00 89.56 225 LYS A C 1
ATOM 1735 O O . LYS A 1 225 ? 29.187 23.861 -48.106 1.00 89.56 225 LYS A O 1
ATOM 1740 N N . LYS A 1 226 ? 26.960 24.156 -47.935 1.00 90.12 226 LYS A N 1
ATOM 1741 C CA . LYS A 1 226 ? 27.033 25.300 -47.016 1.00 90.12 226 LYS A CA 1
ATOM 1742 C C . LYS A 1 226 ? 27.760 24.943 -45.715 1.00 90.12 226 LYS A C 1
ATOM 1744 O O . LYS A 1 226 ? 28.561 25.724 -45.207 1.00 90.12 226 LYS A O 1
ATOM 1749 N N . HIS A 1 227 ? 27.524 23.746 -45.182 1.00 83.69 227 HIS A N 1
ATOM 1750 C CA . HIS A 1 227 ? 28.203 23.278 -43.974 1.00 83.69 227 HIS A CA 1
ATOM 1751 C C . HIS A 1 227 ? 29.695 23.015 -44.207 1.00 83.69 227 HIS A C 1
ATOM 1753 O O . HIS A 1 227 ? 30.526 23.378 -43.373 1.00 83.69 227 HIS A O 1
ATOM 1759 N N . GLN A 1 228 ? 30.054 22.435 -45.354 1.00 86.31 228 GLN A N 1
ATOM 1760 C CA . GLN A 1 228 ? 31.454 22.232 -45.730 1.00 86.31 228 GLN A CA 1
ATOM 1761 C C . GLN A 1 228 ? 32.205 23.551 -45.939 1.00 86.31 228 GLN A C 1
ATOM 1763 O O . GLN A 1 228 ? 33.373 23.645 -45.560 1.00 86.31 228 GLN A O 1
ATOM 1768 N N . GLU A 1 229 ? 31.562 24.567 -46.514 1.00 88.56 229 GLU A N 1
ATOM 1769 C CA . GLU A 1 229 ? 32.149 25.904 -46.664 1.00 88.56 229 GLU A CA 1
ATOM 1770 C C . GLU A 1 229 ? 32.394 26.563 -45.304 1.00 88.56 229 GLU A C 1
ATOM 1772 O O . GLU A 1 229 ? 33.527 26.957 -45.026 1.00 88.56 229 GLU A O 1
ATOM 1777 N N . ASN A 1 230 ? 31.405 26.547 -44.404 1.00 87.38 230 ASN A N 1
ATOM 1778 C CA . ASN A 1 230 ? 31.567 27.067 -43.041 1.00 87.38 230 ASN A CA 1
ATOM 1779 C C . ASN A 1 230 ? 32.703 26.368 -42.274 1.00 87.38 230 ASN A C 1
ATOM 1781 O O . ASN A 1 230 ? 33.466 27.011 -41.553 1.00 87.38 230 ASN A O 1
ATOM 1785 N N . LEU A 1 231 ? 32.853 25.048 -42.429 1.00 85.06 231 LEU A N 1
ATOM 1786 C CA . LEU A 1 231 ? 33.947 24.298 -41.802 1.00 85.06 231 LEU A CA 1
ATOM 1787 C C . LEU A 1 231 ? 35.318 24.716 -42.351 1.00 85.06 231 LEU A C 1
ATOM 1789 O O . LEU A 1 231 ? 36.272 24.841 -41.580 1.00 85.06 231 LEU A O 1
ATOM 1793 N N . LYS A 1 232 ? 35.423 24.971 -43.660 1.00 84.75 232 LYS A N 1
ATOM 1794 C CA . LYS A 1 232 ? 36.662 25.458 -44.286 1.00 84.75 232 LYS A CA 1
ATOM 1795 C C . LYS A 1 232 ? 37.006 26.879 -43.842 1.00 84.75 232 LYS A C 1
ATOM 1797 O O . LYS A 1 232 ? 38.183 27.163 -43.623 1.00 84.75 232 LYS A O 1
ATOM 1802 N N . GLU A 1 233 ? 36.016 27.752 -43.674 1.00 82.62 233 GLU A N 1
ATOM 1803 C CA . GLU A 1 233 ? 36.230 29.100 -43.134 1.00 82.62 233 GLU A CA 1
ATOM 1804 C C . GLU A 1 233 ? 36.711 29.061 -41.681 1.00 82.62 233 GLU A C 1
ATOM 1806 O O . GLU A 1 233 ? 37.703 29.712 -41.345 1.00 82.62 233 GLU A O 1
ATOM 1811 N N . MET A 1 234 ? 36.103 28.218 -40.840 1.00 78.81 234 MET A N 1
ATOM 1812 C CA . MET A 1 234 ? 36.559 28.021 -39.460 1.00 78.81 234 MET A CA 1
ATOM 1813 C C . MET A 1 234 ? 37.982 27.450 -39.388 1.00 78.81 234 MET A C 1
ATOM 1815 O O . MET A 1 234 ? 38.762 27.853 -38.527 1.00 78.81 234 MET A O 1
ATOM 1819 N N . GLN A 1 235 ? 38.352 26.538 -40.292 1.00 79.81 235 GLN A N 1
ATOM 1820 C CA . GLN A 1 235 ? 39.715 25.997 -40.351 1.00 79.81 235 GLN A CA 1
ATOM 1821 C C . GLN A 1 235 ? 40.740 27.037 -40.821 1.00 79.81 235 GLN A C 1
ATOM 1823 O O . GLN A 1 235 ? 41.832 27.098 -40.257 1.00 79.81 235 GLN A O 1
ATOM 1828 N N . LYS A 1 236 ? 40.394 27.893 -41.792 1.00 77.75 236 LYS A N 1
ATOM 1829 C CA . LYS A 1 236 ? 41.267 28.996 -42.232 1.00 77.75 236 LYS A CA 1
ATOM 1830 C C . LYS A 1 236 ? 41.441 30.068 -41.155 1.00 77.75 236 LYS A C 1
ATOM 1832 O O . LYS A 1 236 ? 42.560 30.529 -40.956 1.00 77.75 236 LYS A O 1
ATOM 1837 N N . GLY A 1 237 ? 40.380 30.416 -40.424 1.00 72.88 237 GLY A N 1
ATOM 1838 C CA . GLY A 1 237 ? 40.454 31.365 -39.306 1.00 72.88 237 GLY A CA 1
ATOM 1839 C C . GLY A 1 237 ? 41.317 30.871 -38.138 1.00 72.88 237 GLY A C 1
ATOM 1840 O O . GLY A 1 237 ? 41.911 31.676 -37.430 1.00 72.88 237 GLY A O 1
ATOM 1841 N N . ARG A 1 238 ? 41.439 29.548 -37.968 1.00 68.44 238 ARG A N 1
ATOM 1842 C CA . ARG A 1 238 ? 42.248 28.919 -36.910 1.00 68.44 238 ARG A CA 1
ATOM 1843 C C . ARG A 1 238 ? 43.724 28.725 -37.278 1.00 68.44 238 ARG A C 1
ATOM 1845 O O . ARG A 1 238 ? 44.520 28.471 -36.389 1.00 68.44 238 ARG A O 1
ATOM 1852 N N . ALA A 1 239 ? 44.077 28.822 -38.561 1.00 64.31 239 ALA A N 1
ATOM 1853 C CA . ALA A 1 239 ? 45.454 28.703 -39.053 1.00 64.31 239 ALA A CA 1
ATOM 1854 C C . ALA A 1 239 ? 46.168 30.064 -39.217 1.00 64.31 239 ALA A C 1
ATOM 1856 O O . ALA A 1 239 ? 47.335 30.093 -39.597 1.00 64.31 239 ALA A O 1
ATOM 1857 N N . GLY A 1 240 ? 45.460 31.176 -38.978 1.00 59.56 240 GLY A N 1
ATOM 1858 C CA . GLY A 1 240 ? 45.975 32.549 -39.066 1.00 59.56 240 GLY A CA 1
ATOM 1859 C C . GLY A 1 240 ? 46.144 33.270 -37.720 1.00 59.56 240 GLY A C 1
ATOM 1860 O O . GLY A 1 240 ? 46.360 34.480 -37.727 1.00 59.56 240 GLY A O 1
ATOM 1861 N N . GLN A 1 241 ? 46.014 32.555 -36.596 1.00 49.84 241 GLN A N 1
ATOM 1862 C CA . GLN A 1 241 ? 46.404 32.986 -35.243 1.00 49.84 241 GLN A CA 1
ATOM 1863 C C . GLN A 1 241 ? 47.589 32.144 -34.779 1.00 49.84 241 GLN A C 1
ATOM 1865 O O . GLN A 1 241 ? 48.452 32.707 -34.076 1.00 49.84 241 GLN A O 1
#